Protein 2W07 (pdb70)

InterPro domains:
  IPR001829 Pili assembly chaperone, bacterial [PR00969] (23-32)
  IPR001829 Pili assembly chaperone, bacterial [PR00969] (70-91)
  IPR001829 Pili assembly chaperone, bacterial [PR00969] (100-117)
  IPR001829 Pili assembly chaperone, bacterial [PR00969] (123-138)
  IPR001829 Pili assembly chaperone, bacterial [PR00969] (159-174)
  IPR008962 PapD-like superfamily [SSF49354] (23-145)
  IPR013783 Immunoglobulin-like fold [G3DSA:2.60.40.10] (22-142)
  IPR013783 Immunoglobulin-like fold [G3DSA:2.60.40.10] (143-234)
  IPR016147 Pili assembly chaperone, N-terminal [PF00345] (23-141)
  IPR016148 Pili assembly chaperone, C-terminal [PF02753] (164-221)
  IPR018046 Pili assembly chaperone, conserved site [PS00635] (99-116)
  IPR036316 Pili assembly chaperone, C-terminal domain superfamily [SSF49584] (147-235)
  IPR050643 Periplasmic Pilus Chaperone [PTHR30251] (6-221)

Organism: Escherichia coli (NCBI:txid562)

Structure (mmCIF, N/CA/C/O backbone):
data_2W07
#
_entry.id   2W07
#
_cell.length_a   65.420
_cell.length_b   65.420
_cell.length_c   166.110
_cell.angle_alpha   90.00
_cell.angle_beta   90.00
_cell.angle_gamma   90.00
#
_symmetry.space_group_name_H-M   'P 41 21 2'
#
loop_
_entity.id
_entity.type
_entity.pdbx_description
1 polymer 'CHAPERONE PROTEIN PAPD'
2 polymer 'MINOR PILIN SUBUNIT PAPF'
3 non-polymer 'SULFATE ION'
4 water water
#
loop_
_atom_site.group_PDB
_atom_site.id
_atom_site.type_symbol
_atom_site.label_atom_id
_atom_site.label_alt_id
_atom_site.label_comp_id
_atom_site.label_asym_id
_atom_site.label_entity_id
_atom_site.label_seq_id
_atom_site.pdbx_PDB_ins_code
_atom_site.Cartn_x
_atom_site.Cartn_y
_atom_site.Cartn_z
_atom_site.occupancy
_atom_site.B_iso_or_equiv
_atom_site.auth_seq_id
_atom_site.auth_comp_id
_atom_site.auth_asym_id
_atom_site.auth_atom_id
_atom_site.pdbx_PDB_model_num
ATOM 1 N N . ALA A 1 1 ? 7.865 -17.021 57.069 1.00 36.92 1 ALA A N 1
ATOM 2 C CA . ALA A 1 1 ? 8.245 -18.383 57.530 1.00 35.42 1 ALA A CA 1
ATOM 3 C C . ALA A 1 1 ? 8.878 -18.361 58.913 1.00 34.30 1 ALA A C 1
ATOM 4 O O . ALA A 1 1 ? 9.579 -17.416 59.287 1.00 32.50 1 ALA A O 1
ATOM 6 N N . VAL A 1 2 ? 8.611 -19.419 59.668 1.00 32.45 2 VAL A N 1
ATOM 7 C CA . VAL A 1 2 ? 9.125 -19.568 61.019 1.00 32.28 2 VAL A CA 1
ATOM 8 C C . VAL A 1 2 ? 10.493 -20.212 60.934 1.00 32.40 2 VAL A C 1
ATOM 9 O O . VAL A 1 2 ? 10.665 -21.237 60.280 1.00 33.87 2 VAL A O 1
ATOM 13 N N . SER A 1 3 ? 11.473 -19.614 61.594 1.00 32.66 3 SER A N 1
ATOM 14 C CA . SER A 1 3 ? 12.815 -20.160 61.531 1.00 33.36 3 SER A CA 1
ATOM 15 C C . SER A 1 3 ? 13.420 -20.487 62.892 1.00 33.53 3 SER A C 1
ATOM 16 O O . SER A 1 3 ? 13.046 -19.906 63.913 1.00 33.10 3 SER A O 1
ATOM 19 N N . LEU A 1 4 ? 14.359 -21.429 62.884 1.00 33.46 4 LEU A N 1
ATOM 20 C CA . LEU A 1 4 ? 15.062 -21.854 64.083 1.00 34.45 4 LEU A CA 1
ATOM 21 C C . LEU A 1 4 ? 16.330 -21.024 64.211 1.00 34.14 4 LEU A C 1
ATOM 22 O O . LEU A 1 4 ? 16.765 -20.400 63.250 1.00 33.41 4 LEU A O 1
ATOM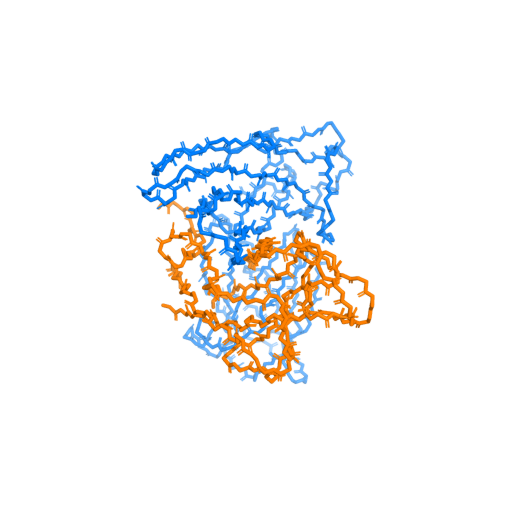 27 N N . ASP A 1 5 ? 16.938 -21.054 65.391 1.00 33.78 5 ASP A N 1
ATOM 28 C CA . ASP A 1 5 ? 18.159 -20.303 65.640 1.00 33.70 5 ASP A CA 1
ATOM 29 C C . ASP A 1 5 ? 19.450 -21.064 65.297 1.00 33.70 5 ASP A C 1
ATOM 30 O O . ASP A 1 5 ? 20.539 -20.475 65.327 1.00 33.47 5 ASP A O 1
ATOM 35 N N . ARG A 1 6 ? 19.338 -22.350 64.952 1.00 30.74 6 ARG A N 1
ATOM 36 C CA . ARG A 1 6 ? 20.528 -23.166 64.639 1.00 29.19 6 ARG A CA 1
ATOM 37 C C . ARG A 1 6 ? 20.282 -24.326 63.664 1.00 27.63 6 ARG A C 1
ATOM 38 O O . ARG A 1 6 ? 19.136 -24.706 63.412 1.00 27.46 6 ARG A O 1
ATOM 46 N N . THR A 1 7 ? 21.362 -24.895 63.129 1.00 25.77 7 THR A N 1
ATOM 47 C CA . THR A 1 7 ? 21.264 -25.997 62.160 1.00 24.30 7 THR A CA 1
ATOM 48 C C . THR A 1 7 ? 21.448 -27.394 62.777 1.00 26.89 7 THR A C 1
ATOM 49 O O . THR A 1 7 ? 21.295 -28.418 62.100 1.00 27.45 7 THR A O 1
ATOM 53 N N . ARG A 1 8 ? 21.765 -27.418 64.066 1.00 26.18 8 ARG A N 1
ATOM 54 C CA . ARG A 1 8 ? 21.978 -28.654 64.823 1.00 25.10 8 ARG A CA 1
ATOM 55 C C . ARG A 1 8 ? 21.817 -28.282 66.285 1.00 25.40 8 ARG A C 1
ATOM 56 O O . ARG A 1 8 ? 22.120 -27.158 66.680 1.00 23.94 8 ARG A O 1
ATOM 64 N N . ALA A 1 9 ? 21.336 -29.220 67.086 1.00 24.39 9 ALA A N 1
ATOM 65 C CA . ALA A 1 9 ? 21.175 -28.970 68.504 1.00 24.88 9 ALA A CA 1
ATOM 66 C C . ALA A 1 9 ? 21.936 -30.046 69.267 1.00 25.09 9 ALA A C 1
ATOM 67 O O . ALA A 1 9 ? 21.906 -31.223 68.900 1.00 24.45 9 ALA A O 1
ATOM 69 N N . VAL A 1 10 ? 22.629 -29.636 70.321 1.00 23.12 10 VAL A N 1
ATOM 70 C CA . VAL A 1 10 ? 23.385 -30.569 71.145 1.00 23.02 10 VAL A CA 1
ATOM 71 C C . VAL A 1 10 ? 22.760 -30.576 72.537 1.00 23.65 10 VAL A C 1
ATOM 72 O O . VAL A 1 10 ? 22.836 -29.580 73.253 1.00 24.70 10 VAL A O 1
ATOM 76 N N . PHE A 1 11 ? 22.126 -31.687 72.910 1.00 22.58 11 PHE A N 1
ATOM 77 C CA . PHE A 1 11 ? 21.500 -31.786 74.226 1.00 23.28 11 PHE A CA 1
ATOM 78 C C . PHE A 1 11 ? 22.521 -32.320 75.222 1.00 22.91 11 PHE A C 1
ATOM 79 O O . PHE A 1 11 ? 22.925 -33.480 75.147 1.00 21.79 11 PHE A O 1
ATOM 87 N N . ASP A 1 12 ? 22.948 -31.445 76.130 1.00 23.18 12 ASP A N 1
ATOM 88 C CA . ASP A 1 12 ? 23.921 -31.772 77.164 1.00 22.89 12 ASP A CA 1
ATOM 89 C C . ASP A 1 12 ? 23.235 -32.702 78.154 1.00 23.34 12 ASP A C 1
ATOM 90 O O . ASP A 1 12 ? 22.344 -32.285 78.906 1.00 23.40 12 ASP A O 1
ATOM 95 N N . GLY A 1 13 ? 23.647 -33.965 78.131 1.00 22.25 13 GLY A N 1
ATOM 96 C CA . GLY A 1 13 ? 23.070 -34.966 79.008 1.00 24.12 13 GLY A CA 1
ATOM 97 C C . GLY A 1 13 ? 23.150 -34.673 80.491 1.00 24.74 13 GLY A C 1
ATOM 98 O O . GLY A 1 13 ? 22.433 -35.293 81.276 1.00 23.61 13 GLY A O 1
ATOM 99 N N . SER A 1 14 ? 24.014 -33.746 80.890 1.00 27.05 14 SER A N 1
ATOM 100 C CA . SER A 1 14 ? 24.122 -33.411 82.306 1.00 31.95 14 SER A CA 1
ATOM 101 C C . SER A 1 14 ? 22.906 -32.605 82.766 1.00 32.98 14 SER A C 1
ATOM 102 O O . SER A 1 14 ? 22.662 -32.479 83.962 1.00 36.09 14 SER A O 1
ATOM 105 N N . GLU A 1 15 ? 22.137 -32.076 81.818 1.00 32.94 15 GLU A N 1
ATOM 106 C CA . GLU A 1 15 ? 20.938 -31.298 82.145 1.00 36.12 15 GLU A CA 1
ATOM 107 C C . GLU A 1 15 ? 19.670 -32.028 81.706 1.00 33.33 15 GLU A C 1
ATOM 108 O O . GLU A 1 15 ? 19.730 -32.956 80.910 1.00 33.31 15 GLU A O 1
ATOM 114 N N . LYS A 1 16 ? 18.519 -31.613 82.224 1.00 32.96 16 LYS A N 1
ATOM 115 C CA . LYS A 1 16 ? 17.262 -32.274 81.876 1.00 31.11 16 LYS A CA 1
ATOM 116 C C . LYS A 1 16 ? 16.446 -31.549 80.815 1.00 28.99 16 LYS A C 1
ATOM 117 O O . LYS A 1 16 ? 15.430 -32.070 80.352 1.00 25.59 16 LYS A O 1
ATOM 123 N N . SER A 1 17 ? 16.885 -30.350 80.438 1.00 28.02 17 SER A N 1
ATOM 124 C CA . SER A 1 17 ? 16.188 -29.576 79.416 1.00 29.88 17 SER A CA 1
ATOM 125 C C . SER A 1 17 ? 17.065 -28.499 78.797 1.00 29.30 17 SER A C 1
ATOM 126 O O . SER A 1 17 ? 18.172 -28.223 79.267 1.00 28.22 17 SER A O 1
ATOM 129 N N . MET A 1 18 ? 16.545 -27.906 77.728 1.00 27.60 18 MET A N 1
ATOM 130 C CA . MET A 1 18 ? 17.208 -26.842 76.994 1.00 25.47 18 MET A CA 1
ATOM 131 C C . MET A 1 18 ? 16.146 -26.226 76.086 1.00 26.40 18 MET A C 1
ATOM 132 O O . MET A 1 18 ? 15.099 -26.831 75.852 1.00 24.68 18 MET A O 1
ATOM 137 N N . THR A 1 19 ? 16.413 -25.026 75.583 1.00 25.19 19 THR A N 1
ATOM 138 C CA . THR A 1 19 ? 15.466 -24.340 74.711 1.00 24.76 19 THR A CA 1
ATOM 139 C C . THR A 1 19 ? 16.127 -23.912 73.409 1.00 25.79 19 THR A C 1
ATOM 140 O O . THR A 1 19 ? 17.339 -23.689 73.352 1.00 27.63 19 THR A O 1
ATOM 144 N N . LEU A 1 20 ? 15.312 -23.807 72.368 1.00 27.35 20 LEU A N 1
ATOM 145 C CA . LEU A 1 20 ? 15.752 -23.379 71.042 1.00 28.64 20 LEU A CA 1
ATOM 146 C C . LEU A 1 20 ? 14.891 -22.174 70.681 1.00 28.24 20 LEU A C 1
ATOM 147 O O . LEU A 1 20 ? 13.671 -22.228 70.816 1.00 28.42 20 LEU A O 1
ATOM 152 N N . ASP A 1 21 ? 15.506 -21.095 70.218 1.00 27.90 21 ASP A N 1
ATOM 153 C CA . ASP A 1 21 ? 14.724 -19.919 69.850 1.00 28.34 21 ASP A CA 1
ATOM 154 C C . ASP A 1 21 ? 14.163 -20.030 68.439 1.00 27.09 21 ASP A C 1
ATOM 155 O O . ASP A 1 21 ? 14.842 -20.491 67.514 1.00 26.11 21 ASP A O 1
ATOM 160 N N . ILE A 1 22 ? 12.909 -19.622 68.285 1.00 26.77 22 ILE A N 1
ATOM 161 C CA . ILE A 1 22 ? 12.267 -19.621 66.978 1.00 27.13 22 ILE A CA 1
ATOM 162 C C . ILE A 1 22 ? 11.706 -18.216 66.784 1.00 28.59 22 ILE A C 1
ATOM 163 O O . ILE A 1 22 ? 11.584 -17.462 67.746 1.00 29.90 22 ILE A O 1
ATOM 168 N N . SER A 1 23 ? 11.380 -17.858 65.548 1.00 29.56 23 SER A N 1
ATOM 169 C CA . SER A 1 23 ? 10.828 -16.539 65.284 1.00 32.56 23 SER A CA 1
ATOM 170 C C . SER A 1 23 ? 10.067 -16.540 63.976 1.00 32.37 23 SER A C 1
ATOM 171 O O . SER A 1 23 ? 10.450 -17.225 63.023 1.00 32.67 23 SER A O 1
ATOM 174 N N . ASN A 1 24 ? 8.986 -15.772 63.935 1.00 32.52 24 ASN A N 1
ATOM 175 C CA . ASN A 1 24 ? 8.181 -15.671 62.730 1.00 31.67 24 ASN A CA 1
ATOM 176 C C . ASN A 1 24 ? 8.732 -14.516 61.907 1.00 30.53 24 ASN A C 1
ATOM 177 O O . ASN A 1 24 ? 8.502 -13.343 62.226 1.00 30.82 24 ASN A O 1
ATOM 182 N N . ASP A 1 25 ? 9.466 -14.846 60.850 1.00 29.82 25 ASP A N 1
ATOM 183 C CA . ASP A 1 25 ? 10.059 -13.819 60.007 1.00 31.77 25 ASP A CA 1
ATOM 184 C C . ASP A 1 25 ? 9.086 -13.175 59.027 1.00 30.96 25 ASP A C 1
ATOM 185 O O . ASP A 1 25 ? 9.453 -12.246 58.314 1.00 29.50 25 ASP A O 1
ATOM 190 N N . ASN A 1 26 ? 7.855 -13.669 58.974 1.00 31.25 26 ASN A N 1
ATOM 191 C CA . ASN A 1 26 ? 6.870 -13.070 58.074 1.00 34.19 26 ASN A CA 1
ATOM 192 C C . ASN A 1 26 ? 6.456 -11.753 58.729 1.00 33.95 26 ASN A C 1
ATOM 193 O O . ASN A 1 26 ? 6.255 -11.701 59.934 1.00 33.61 26 ASN A O 1
ATOM 198 N N . LYS A 1 27 ? 6.346 -10.689 57.940 1.00 34.88 27 LYS A N 1
ATOM 199 C CA . LYS A 1 27 ? 5.972 -9.385 58.484 1.00 34.67 27 LYS A CA 1
ATOM 200 C C . LYS A 1 27 ? 4.484 -9.085 58.333 1.00 33.99 27 LYS A C 1
ATOM 201 O O . LYS A 1 27 ? 4.006 -8.029 58.746 1.00 33.94 27 LYS A O 1
ATOM 203 N N . GLN A 1 28 ? 3.744 -10.025 57.765 1.00 34.08 28 GLN A N 1
ATOM 204 C CA . GLN A 1 28 ? 2.322 -9.817 57.537 1.00 34.17 28 GLN A CA 1
ATOM 205 C C . GLN A 1 28 ? 1.384 -10.742 58.276 1.00 34.27 28 GLN A C 1
ATOM 206 O O . GLN A 1 28 ? 0.411 -10.306 58.888 1.00 32.85 28 GLN A O 1
ATOM 212 N N . LEU A 1 29 ? 1.677 -12.032 58.214 1.00 35.26 29 LEU A N 1
ATOM 213 C CA . LEU A 1 29 ? 0.788 -13.010 58.804 1.00 35.39 29 LEU A CA 1
ATOM 214 C C . LEU A 1 29 ? 1.326 -13.804 59.978 1.00 35.27 29 LEU A C 1
ATOM 215 O O . LEU A 1 29 ? 2.519 -14.102 60.061 1.00 35.62 29 LEU A O 1
ATOM 220 N N . PRO A 1 30 ? 0.434 -14.149 60.913 1.00 34.54 30 PRO A N 1
ATOM 221 C CA . PRO A 1 30 ? 0.778 -14.927 62.101 1.00 33.69 30 PRO A CA 1
ATOM 222 C C . PRO A 1 30 ? 0.819 -16.391 61.649 1.00 34.17 30 PRO A C 1
ATOM 223 O O . PRO A 1 30 ? 0.048 -16.796 60.771 1.00 33.16 30 PRO A O 1
ATOM 227 N N . TYR A 1 31 ? 1.731 -17.171 62.221 1.00 32.39 31 TYR A N 1
ATOM 228 C CA . TYR A 1 31 ? 1.873 -18.576 61.851 1.00 32.83 31 TYR A CA 1
ATOM 229 C C . TYR A 1 31 ? 1.791 -19.488 63.055 1.00 32.89 31 TYR A C 1
ATOM 230 O O . TYR A 1 31 ? 2.056 -19.076 64.185 1.00 32.72 31 TYR A O 1
ATOM 239 N N . LEU A 1 32 ? 1.422 -20.734 62.794 1.00 32.28 32 LEU A N 1
ATOM 240 C CA . LEU A 1 32 ? 1.359 -21.755 63.827 1.00 34.20 32 LEU A CA 1
ATOM 241 C C . LEU A 1 32 ? 2.664 -22.526 63.637 1.00 32.71 32 LEU A C 1
ATOM 242 O O . LEU A 1 32 ? 3.071 -22.766 62.507 1.00 34.67 32 LEU A O 1
ATOM 247 N N . ALA A 1 33 ? 3.333 -22.885 64.728 1.00 31.58 33 ALA A N 1
ATOM 248 C CA . ALA A 1 33 ? 4.592 -23.617 64.620 1.00 30.50 33 ALA A CA 1
ATOM 249 C C . ALA A 1 33 ? 4.526 -24.969 65.336 1.00 29.27 33 ALA A C 1
ATOM 250 O O . ALA A 1 33 ? 4.449 -25.030 66.564 1.00 27.71 33 ALA A O 1
ATOM 252 N N . GLN A 1 34 ? 4.545 -26.043 64.550 1.00 29.29 34 GLN A N 1
ATOM 253 C CA . GLN A 1 34 ? 4.492 -27.410 65.073 1.00 29.81 34 GLN A CA 1
ATOM 254 C C . GLN A 1 34 ? 5.909 -27.894 65.330 1.00 28.27 34 GLN A C 1
ATOM 255 O O . GLN A 1 34 ? 6.795 -27.710 64.499 1.00 30.43 34 GLN A O 1
ATOM 261 N N . ALA A 1 35 ? 6.121 -28.518 66.477 1.00 26.23 35 ALA A N 1
ATOM 262 C CA . ALA A 1 35 ? 7.447 -29.013 66.817 1.00 26.46 35 ALA A CA 1
ATOM 263 C C . ALA A 1 35 ? 7.368 -30.458 67.288 1.00 23.12 35 ALA A C 1
ATOM 264 O O . ALA A 1 35 ? 6.472 -30.824 68.039 1.00 23.68 35 ALA A O 1
ATOM 266 N N . TRP A 1 36 ? 8.298 -31.286 66.834 1.00 22.30 36 TRP A N 1
ATOM 267 C CA . TRP A 1 36 ? 8.294 -32.674 67.269 1.00 24.75 36 TRP A CA 1
ATOM 268 C C . TRP A 1 36 ? 9.660 -33.314 67.139 1.00 22.91 36 TRP A C 1
ATOM 269 O O . TRP A 1 36 ? 10.557 -32.773 66.493 1.00 24.23 36 TRP A O 1
ATOM 280 N N . ILE A 1 37 ? 9.816 -34.465 67.783 1.00 24.24 37 ILE A N 1
ATOM 281 C CA . ILE A 1 37 ? 11.074 -35.194 67.755 1.00 21.61 37 ILE A CA 1
ATOM 282 C C . ILE A 1 37 ? 10.925 -36.457 66.914 1.00 21.50 37 ILE A C 1
ATOM 283 O O . ILE A 1 37 ? 9.840 -37.035 66.834 1.00 20.48 37 ILE A O 1
ATOM 288 N N . GLU A 1 38 ? 12.029 -36.865 66.293 1.00 21.91 38 GLU A N 1
ATOM 289 C CA . GLU A 1 38 ? 12.100 -38.073 65.478 1.00 22.15 38 GLU A CA 1
ATOM 290 C C . GLU A 1 38 ? 13.355 -38.817 65.930 1.00 22.80 38 GLU A C 1
ATOM 291 O O . GLU A 1 38 ? 14.319 -38.183 66.365 1.00 19.47 38 GLU A O 1
ATOM 297 N N . ASN A 1 39 ? 13.339 -40.150 65.847 1.00 22.89 39 ASN A N 1
ATOM 298 C CA . ASN A 1 39 ? 14.503 -40.951 66.243 1.00 23.84 39 ASN A CA 1
ATOM 299 C C . ASN A 1 39 ? 15.533 -40.952 65.117 1.00 24.88 39 ASN A C 1
ATOM 300 O O . ASN A 1 39 ? 15.356 -40.262 64.114 1.00 24.55 39 ASN A O 1
ATOM 305 N N . GLU A 1 40 ? 16.599 -41.735 65.276 1.00 27.46 40 GLU A N 1
ATOM 306 C CA . GLU A 1 40 ? 17.660 -41.784 64.273 1.00 30.05 40 GLU A CA 1
ATOM 307 C C . GLU A 1 40 ? 17.231 -42.234 62.883 1.00 31.12 40 GLU A C 1
ATOM 308 O O . GLU A 1 40 ? 17.982 -42.083 61.928 1.00 33.23 40 GLU A O 1
ATOM 314 N N . ASN A 1 41 ? 16.032 -42.788 62.761 1.00 33.42 41 ASN A N 1
ATOM 315 C CA . ASN A 1 41 ? 15.560 -43.232 61.459 1.00 36.27 41 ASN A CA 1
ATOM 316 C C . ASN A 1 41 ? 14.548 -42.251 60.888 1.00 36.61 41 ASN A C 1
ATOM 317 O O . ASN A 1 41 ? 13.904 -42.526 59.878 1.00 36.62 41 ASN A O 1
ATOM 322 N N . GLN A 1 42 ? 14.427 -41.103 61.548 1.00 34.57 42 GLN A N 1
ATOM 323 C CA . GLN A 1 42 ? 13.515 -40.046 61.131 1.00 33.75 42 GLN A CA 1
ATOM 324 C C . GLN A 1 42 ? 12.055 -40.435 61.302 1.00 33.81 42 GLN A C 1
ATOM 325 O O . GLN A 1 42 ? 11.183 -39.989 60.553 1.00 32.31 42 GLN A O 1
ATOM 331 N N . GLU A 1 43 ? 11.799 -41.269 62.305 1.00 33.54 43 GLU A N 1
ATOM 332 C CA . GLU A 1 43 ? 10.449 -41.709 62.629 1.00 34.82 43 GLU A CA 1
ATOM 333 C C . GLU A 1 43 ? 10.025 -40.910 63.855 1.00 34.25 43 GLU A C 1
ATOM 334 O O . GLU A 1 43 ? 10.770 -40.814 64.826 1.00 35.80 43 GLU A O 1
ATOM 340 N N . LYS A 1 44 ? 8.829 -40.341 63.805 1.00 32.55 44 LYS A N 1
ATOM 341 C CA . LYS A 1 44 ? 8.327 -39.537 64.904 1.00 35.33 44 LYS A CA 1
ATOM 342 C C . LYS A 1 44 ? 8.099 -40.333 66.184 1.00 35.09 44 LYS A C 1
ATOM 343 O O . LYS A 1 44 ? 7.503 -41.411 66.165 1.00 35.32 44 LYS A O 1
ATOM 349 N N . ILE A 1 45 ? 8.596 -39.791 67.292 1.00 33.93 45 ILE A N 1
ATOM 350 C CA . ILE A 1 45 ? 8.422 -40.394 68.606 1.00 32.98 45 ILE A CA 1
ATOM 351 C C . ILE A 1 45 ? 7.761 -39.306 69.441 1.00 34.18 45 ILE A C 1
ATOM 352 O O . ILE A 1 45 ? 8.178 -38.149 69.407 1.00 35.04 45 ILE A O 1
ATOM 357 N N . ILE A 1 46 ? 6.724 -39.673 70.180 1.00 32.76 46 ILE A N 1
ATOM 358 C CA . ILE A 1 46 ? 5.984 -38.708 70.983 1.00 33.58 46 ILE A CA 1
ATOM 359 C C . ILE A 1 46 ? 6.049 -39.034 72.464 1.00 32.29 46 ILE A C 1
ATOM 360 O O . ILE A 1 46 ? 5.557 -38.278 73.301 1.00 30.24 46 ILE A O 1
ATOM 365 N N . THR A 1 47 ? 6.696 -40.149 72.771 1.00 29.56 47 THR A N 1
ATOM 366 C CA . THR A 1 47 ? 6.789 -40.648 74.134 1.00 28.25 47 THR A CA 1
ATOM 367 C C . THR A 1 47 ? 8.148 -40.523 74.838 1.00 26.55 47 THR A C 1
ATOM 368 O O . THR A 1 47 ? 8.284 -40.873 76.015 1.00 25.43 47 THR A O 1
ATOM 372 N N . GLY A 1 48 ? 9.147 -40.008 74.134 1.00 25.93 48 GLY A N 1
ATOM 373 C CA . GLY A 1 48 ? 10.459 -39.856 74.732 1.00 24.47 48 GLY A CA 1
ATOM 374 C C . GLY A 1 48 ? 11.463 -40.677 73.956 1.00 25.66 48 GLY A C 1
ATOM 375 O O . GLY A 1 48 ? 11.087 -41.307 72.968 1.00 27.67 48 GLY A O 1
ATOM 376 N N . PRO A 1 49 ? 12.723 -40.763 74.409 1.00 25.15 49 PRO A N 1
ATOM 377 C CA . PRO A 1 49 ? 13.286 -40.151 75.613 1.00 26.03 49 PRO A CA 1
ATOM 378 C C . PRO A 1 49 ? 13.535 -38.643 75.571 1.00 28.21 49 PRO A C 1
ATOM 379 O O . PRO A 1 49 ? 13.971 -38.065 76.561 1.00 28.07 49 PRO A O 1
ATOM 383 N N . VAL A 1 50 ? 13.274 -38.015 74.428 1.00 28.27 50 VAL A N 1
ATOM 384 C CA . VAL A 1 50 ? 13.440 -36.570 74.288 1.00 30.02 50 VAL A CA 1
ATOM 385 C C . VAL A 1 50 ? 12.112 -35.998 73.807 1.00 30.32 50 VAL A C 1
ATOM 386 O O . VAL A 1 50 ? 11.532 -36.474 72.831 1.00 30.17 50 VAL A O 1
ATOM 390 N N . ILE A 1 51 ? 11.633 -34.983 74.511 1.00 31.83 51 ILE A N 1
ATOM 391 C CA . ILE A 1 51 ? 10.353 -34.358 74.212 1.00 32.43 51 ILE A CA 1
ATOM 392 C C . ILE A 1 51 ? 10.469 -32.876 73.862 1.00 35.22 51 ILE A C 1
ATOM 393 O O . ILE A 1 51 ? 11.362 -32.171 74.354 1.00 33.96 51 ILE A O 1
ATOM 398 N N . ALA A 1 52 ? 9.555 -32.417 73.007 1.00 32.82 52 ALA A N 1
ATOM 399 C CA . ALA A 1 52 ? 9.516 -31.023 72.597 1.00 32.06 52 ALA A CA 1
ATOM 400 C C . ALA A 1 52 ? 8.167 -30.432 73.004 1.00 33.28 52 ALA A C 1
ATOM 401 O O . ALA A 1 52 ? 7.114 -31.041 72.801 1.00 32.50 52 ALA A O 1
ATOM 403 N N . THR A 1 53 ? 8.214 -29.252 73.606 1.00 31.02 53 THR A N 1
ATOM 404 C CA . THR A 1 53 ? 7.012 -28.571 74.047 1.00 32.82 53 THR A CA 1
ATOM 405 C C . THR A 1 53 ? 7.243 -27.080 73.837 1.00 32.01 53 THR A C 1
ATOM 406 O O . THR A 1 53 ? 8.345 -26.582 74.078 1.00 29.15 53 THR A O 1
ATOM 410 N N . PRO A 1 54 ? 6.205 -26.348 73.394 1.00 31.81 54 PRO A N 1
ATOM 411 C CA . PRO A 1 54 ? 4.863 -26.864 73.101 1.00 31.14 54 PRO A CA 1
ATOM 412 C C . PRO A 1 54 ? 4.813 -27.564 71.752 1.00 31.27 54 PRO A C 1
ATOM 413 O O . PRO A 1 54 ? 5.646 -27.305 70.883 1.00 32.50 54 PRO A O 1
ATOM 417 N N . PRO A 1 55 ? 3.833 -28.462 71.559 1.00 30.79 55 PRO A N 1
ATOM 418 C CA . PRO A 1 55 ? 3.688 -29.196 70.297 1.00 30.25 55 PRO A CA 1
ATOM 419 C C . PRO A 1 55 ? 3.256 -28.247 69.189 1.00 29.45 55 PRO A C 1
ATOM 420 O O . PRO A 1 55 ? 3.481 -28.488 68.009 1.00 28.88 55 PRO A O 1
ATOM 424 N N . VAL A 1 56 ? 2.597 -27.174 69.592 1.00 31.30 56 VAL A N 1
ATOM 425 C CA . VAL A 1 56 ? 2.121 -26.177 68.655 1.00 31.96 56 VAL A CA 1
ATOM 426 C C . VAL A 1 56 ? 1.978 -24.870 69.408 1.00 31.73 56 VAL A C 1
ATOM 427 O O . VAL A 1 56 ? 1.634 -24.863 70.584 1.00 29.48 56 VAL A O 1
ATOM 431 N N . GLN A 1 57 ? 2.255 -23.769 68.723 1.00 32.15 57 GLN A N 1
ATOM 432 C CA . GLN A 1 57 ? 2.117 -22.449 69.312 1.00 32.37 57 GLN A CA 1
ATOM 433 C C . GLN A 1 57 ? 1.926 -21.442 68.194 1.00 32.46 57 GLN A C 1
ATOM 434 O O . GLN A 1 57 ? 2.368 -21.659 67.064 1.00 31.21 57 GLN A O 1
ATOM 440 N N . ARG A 1 58 ? 1.261 -20.341 68.520 1.00 34.80 58 ARG A N 1
ATOM 441 C CA . ARG A 1 58 ? 0.988 -19.281 67.557 1.00 36.14 58 ARG A CA 1
ATOM 442 C C . ARG A 1 58 ? 2.061 -18.194 67.617 1.00 35.36 58 ARG A C 1
ATOM 443 O O . ARG A 1 58 ? 2.466 -17.771 68.702 1.00 34.46 58 ARG A O 1
ATOM 451 N N . LEU A 1 59 ? 2.518 -17.744 66.453 1.00 32.90 59 LEU A N 1
ATOM 452 C CA . LEU A 1 59 ? 3.524 -16.688 66.392 1.00 33.92 59 LEU A CA 1
ATOM 453 C C . LEU A 1 59 ? 3.061 -15.485 65.565 1.00 34.16 59 LEU A C 1
ATOM 454 O O . LEU A 1 59 ? 2.800 -15.614 64.365 1.00 34.10 59 LEU A O 1
ATOM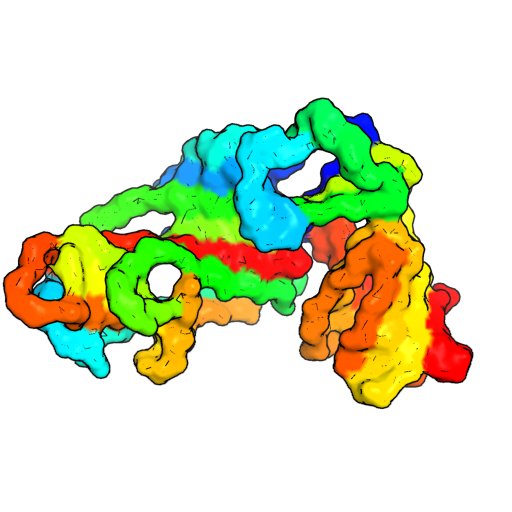 459 N N . GLU A 1 60 ? 2.970 -14.318 66.201 1.00 33.32 60 GLU A N 1
ATOM 460 C CA . GLU A 1 60 ? 2.573 -13.101 65.500 1.00 32.77 60 GLU A CA 1
ATOM 461 C C . GLU A 1 60 ? 3.709 -12.685 64.567 1.00 33.93 60 GLU A C 1
ATOM 462 O O . GLU A 1 60 ? 4.870 -13.046 64.785 1.00 35.09 60 GLU A O 1
ATOM 468 N N . PRO A 1 61 ? 3.389 -11.932 63.503 1.00 33.57 61 PRO A N 1
ATOM 469 C CA . PRO A 1 61 ? 4.422 -11.490 62.562 1.00 33.22 61 PRO A CA 1
ATOM 470 C C . PRO A 1 61 ? 5.586 -10.825 63.292 1.00 33.88 61 PRO A C 1
ATOM 471 O O . PRO A 1 61 ? 5.383 -9.929 64.118 1.00 32.85 61 PRO A O 1
ATOM 475 N N . GLY A 1 62 ? 6.802 -11.276 62.990 1.00 32.65 62 GLY A N 1
ATOM 476 C CA . GLY A 1 62 ? 7.982 -10.715 63.623 1.00 32.15 62 GLY A CA 1
ATOM 477 C C . GLY A 1 62 ? 8.186 -11.122 65.069 1.00 32.05 62 GLY A C 1
ATOM 478 O O . GLY A 1 62 ? 9.166 -10.722 65.691 1.00 33.48 62 GLY A O 1
ATOM 479 N N . ALA A 1 63 ? 7.272 -11.913 65.619 1.00 31.09 63 ALA A N 1
ATOM 480 C CA . ALA A 1 63 ? 7.405 -12.340 67.009 1.00 32.14 63 ALA A CA 1
ATOM 481 C C . ALA A 1 63 ? 8.377 -13.504 67.164 1.00 32.71 63 ALA A C 1
ATOM 482 O O . ALA A 1 63 ? 8.620 -14.256 66.220 1.00 32.82 63 ALA A O 1
ATOM 484 N N . LYS A 1 64 ? 8.947 -13.643 68.354 1.00 32.06 64 LYS A N 1
ATOM 485 C CA . LYS A 1 64 ? 9.836 -14.761 68.616 1.00 34.50 64 LYS A CA 1
ATOM 486 C C . LYS A 1 64 ? 9.476 -15.450 69.917 1.00 33.64 64 LYS A C 1
ATOM 487 O O . LYS A 1 64 ? 8.954 -14.838 70.855 1.00 32.55 64 LYS A O 1
ATOM 493 N N . SER A 1 65 ? 9.731 -16.750 69.949 1.00 32.18 65 SER A N 1
ATOM 494 C CA . SER A 1 65 ? 9.424 -17.565 71.110 1.00 31.55 65 SER A CA 1
ATOM 495 C C . SER A 1 65 ? 10.482 -18.657 71.155 1.00 32.29 65 SER A C 1
ATOM 496 O O . SER A 1 65 ? 11.572 -18.496 70.597 1.00 31.35 65 SER A O 1
ATOM 499 N N . MET A 1 66 ? 10.170 -19.764 71.812 1.00 32.12 66 MET A N 1
ATOM 500 C CA . MET A 1 66 ? 11.118 -20.859 71.879 1.00 33.58 66 MET A CA 1
ATOM 501 C C . MET A 1 66 ? 10.419 -22.192 72.034 1.00 31.43 66 MET A C 1
ATOM 502 O O . MET A 1 66 ? 9.207 -22.261 72.207 1.00 30.35 66 MET A O 1
ATOM 507 N N . VAL A 1 67 ? 11.201 -23.254 71.923 1.00 29.49 67 VAL A N 1
ATOM 508 C CA . VAL A 1 67 ? 10.689 -24.596 72.090 1.00 27.65 67 VAL A CA 1
ATOM 509 C C . VAL A 1 67 ? 11.577 -25.211 73.152 1.00 27.31 67 VAL A C 1
ATOM 510 O O . VAL A 1 67 ? 12.792 -25.004 73.159 1.00 24.97 67 VAL A O 1
ATOM 514 N N . ARG A 1 68 ? 10.959 -25.946 74.060 1.00 26.49 68 ARG A N 1
ATOM 515 C CA . ARG A 1 68 ? 11.687 -26.576 75.137 1.00 29.55 68 ARG A CA 1
ATOM 516 C C . ARG A 1 68 ? 11.880 -28.040 74.811 1.00 31.06 68 ARG A C 1
ATOM 517 O O . ARG A 1 68 ? 10.925 -28.751 74.502 1.00 31.84 68 ARG A O 1
ATOM 525 N N . LEU A 1 69 ? 13.135 -28.467 74.841 1.00 30.52 69 LEU A N 1
ATOM 526 C CA . LEU A 1 69 ? 13.492 -29.855 74.602 1.00 31.39 69 LEU A CA 1
ATOM 527 C C . LEU A 1 69 ? 13.810 -30.402 75.985 1.00 31.48 69 LEU A C 1
ATOM 528 O O . LEU A 1 69 ? 14.586 -29.803 76.722 1.00 31.26 69 LEU A O 1
ATOM 533 N N . SER A 1 70 ? 13.194 -31.517 76.354 1.00 32.70 70 SER A N 1
ATOM 534 C CA . SER A 1 70 ? 13.452 -32.105 77.659 1.00 32.58 70 SER A CA 1
ATOM 535 C C . SER A 1 70 ? 13.479 -33.625 77.549 1.00 33.46 70 SER A C 1
ATOM 536 O O . SER A 1 70 ? 13.011 -34.193 76.560 1.00 32.30 70 SER A O 1
ATOM 539 N N . THR A 1 71 ? 14.035 -34.273 78.568 1.00 31.53 71 THR A N 1
ATOM 540 C CA . THR A 1 71 ? 14.157 -35.727 78.585 1.00 32.07 71 THR A CA 1
ATOM 541 C C . THR A 1 71 ? 13.191 -36.401 79.547 1.00 32.08 71 THR A C 1
ATOM 542 O O . THR A 1 71 ? 12.568 -35.748 80.383 1.00 32.33 71 THR A O 1
ATOM 546 N N . THR A 1 72 ? 13.061 -37.717 79.406 1.00 31.92 72 THR A N 1
ATOM 547 C CA . THR A 1 72 ? 12.215 -38.512 80.288 1.00 31.92 72 THR A CA 1
ATOM 548 C C . THR A 1 72 ? 13.168 -39.426 81.048 1.00 31.68 72 THR A C 1
ATOM 549 O O . THR A 1 72 ? 14.349 -39.509 80.711 1.00 33.27 72 THR A O 1
ATOM 553 N N . PRO A 1 73 ? 12.675 -40.118 82.084 1.00 32.32 73 PRO A N 1
ATOM 554 C CA . PRO A 1 73 ? 13.523 -41.022 82.868 1.00 30.76 73 PRO A CA 1
ATOM 555 C C . PRO A 1 73 ? 14.168 -42.116 82.009 1.00 31.19 73 PRO A C 1
ATOM 556 O O . PRO A 1 73 ? 15.253 -42.600 82.316 1.00 31.31 73 PRO A O 1
ATOM 560 N N . ASP A 1 74 ? 13.498 -42.509 80.932 1.00 31.93 74 ASP A N 1
ATOM 561 C CA . ASP A 1 74 ? 14.051 -43.529 80.050 1.00 33.47 74 ASP A CA 1
ATOM 562 C C . ASP A 1 74 ? 15.283 -43.046 79.287 1.00 30.99 74 ASP A C 1
ATOM 563 O O . ASP A 1 74 ? 15.894 -43.819 78.551 1.00 31.44 74 ASP A O 1
ATOM 568 N N . ILE A 1 75 ? 15.650 -41.775 79.451 1.00 30.59 75 ILE A N 1
ATOM 569 C CA . ILE A 1 75 ? 16.832 -41.256 78.760 1.00 28.91 75 ILE A CA 1
ATOM 570 C C . ILE A 1 75 ? 18.066 -41.991 79.278 1.00 30.16 75 ILE A C 1
ATOM 571 O O . ILE A 1 75 ? 19.061 -42.135 78.572 1.00 32.80 75 ILE A O 1
ATOM 576 N N . SER A 1 76 ? 17.984 -42.462 80.518 1.00 32.03 76 SER A N 1
ATOM 577 C CA . SER A 1 76 ? 19.077 -43.186 81.162 1.00 33.34 76 SER A CA 1
ATOM 578 C C . SER A 1 76 ? 19.399 -44.489 80.428 1.00 35.83 76 SER A C 1
ATOM 579 O O . SER A 1 76 ? 20.489 -45.033 80.576 1.00 36.76 76 SER A O 1
ATOM 582 N N . LYS A 1 77 ? 18.450 -44.982 79.635 1.00 36.97 77 LYS A N 1
ATOM 583 C CA . LYS A 1 77 ? 18.643 -46.225 78.894 1.00 36.58 77 LYS A CA 1
ATOM 584 C C . LYS A 1 77 ? 19.571 -46.112 77.684 1.00 36.13 77 LYS A C 1
ATOM 585 O O . LYS A 1 77 ? 20.074 -47.122 77.190 1.00 35.92 77 LYS A O 1
ATOM 591 N N . LEU A 1 78 ? 19.799 -44.894 77.202 1.00 34.10 78 LEU A N 1
ATOM 592 C CA . LEU A 1 78 ? 20.681 -44.692 76.053 1.00 30.06 78 LEU A CA 1
ATOM 593 C C . LEU A 1 78 ? 22.114 -44.960 76.475 1.00 29.35 78 LEU A C 1
ATOM 594 O O . LEU A 1 78 ? 22.460 -44.798 77.644 1.00 29.38 78 LEU A O 1
ATOM 599 N N . PRO A 1 79 ? 22.975 -45.376 75.533 1.00 28.33 79 PRO A N 1
ATOM 600 C CA . PRO A 1 79 ? 24.354 -45.620 75.963 1.00 26.66 79 PRO A CA 1
ATOM 601 C C . PRO A 1 79 ? 24.942 -44.284 76.429 1.00 27.06 79 PRO A C 1
ATOM 602 O O . PRO A 1 79 ? 24.589 -43.226 75.900 1.00 27.07 79 PRO A O 1
ATOM 606 N N . GLN A 1 80 ? 25.828 -44.337 77.419 1.00 23.99 80 GLN A N 1
ATOM 607 C CA . GLN A 1 80 ? 26.423 -43.129 77.976 1.00 23.77 80 GLN A CA 1
ATOM 608 C C . GLN A 1 80 ? 27.845 -42.877 77.524 1.00 24.03 80 GLN A C 1
ATOM 609 O O . GLN A 1 80 ? 28.454 -41.880 77.911 1.00 24.32 80 GLN A O 1
ATOM 615 N N . ASP A 1 81 ? 28.384 -43.772 76.705 1.00 25.43 81 ASP A N 1
ATOM 616 C CA . ASP A 1 81 ? 29.746 -43.603 76.236 1.00 25.54 81 ASP A CA 1
ATOM 617 C C . ASP A 1 81 ? 29.803 -43.099 74.801 1.00 26.47 81 ASP A C 1
ATOM 618 O O . ASP A 1 81 ? 30.869 -43.076 74.193 1.00 27.65 81 ASP A O 1
ATOM 623 N N . ARG A 1 82 ? 28.658 -42.688 74.262 1.00 22.78 82 ARG A N 1
ATOM 624 C CA . ARG A 1 82 ? 28.606 -42.155 72.903 1.00 22.73 82 ARG A CA 1
ATOM 625 C C . ARG A 1 82 ? 27.340 -41.332 72.693 1.00 22.47 82 ARG A C 1
ATOM 626 O O . ARG A 1 82 ? 26.384 -41.446 73.461 1.00 22.50 82 ARG A O 1
ATOM 634 N N . GLU A 1 83 ? 27.332 -40.506 71.652 1.00 20.25 83 GLU A N 1
ATOM 635 C CA . GLU A 1 83 ? 26.148 -39.708 71.353 1.00 22.01 83 GLU A CA 1
ATOM 636 C C . GLU A 1 83 ? 25.053 -40.570 70.730 1.00 23.72 83 GLU A C 1
ATOM 637 O O . GLU A 1 83 ? 25.328 -41.613 70.134 1.00 24.76 83 GLU A O 1
ATOM 643 N N . SER A 1 84 ? 23.804 -40.148 70.891 1.00 24.70 84 SER A N 1
ATOM 644 C CA . SER A 1 84 ? 22.697 -40.846 70.256 1.00 25.77 84 SER A CA 1
ATOM 645 C C . SER A 1 84 ? 22.115 -39.802 69.305 1.00 26.78 84 SER A C 1
ATOM 646 O O . SER A 1 84 ? 22.242 -38.599 69.548 1.00 27.63 84 SER A O 1
ATOM 649 N N . LEU A 1 85 ? 21.494 -40.253 68.223 1.00 25.42 85 LEU A N 1
ATOM 650 C CA . LEU A 1 85 ? 20.950 -39.340 67.230 1.00 27.56 85 LEU A CA 1
ATOM 651 C C . LEU A 1 85 ? 19.429 -39.213 67.202 1.00 26.72 85 LEU A C 1
ATOM 652 O O . LEU A 1 85 ? 18.712 -40.214 67.189 1.00 26.53 85 LEU A O 1
ATOM 657 N N . PHE A 1 86 ? 18.950 -37.973 67.192 1.00 22.68 86 PHE A N 1
ATOM 658 C CA . PHE A 1 86 ? 17.523 -37.685 67.071 1.00 22.82 86 PHE A CA 1
ATOM 659 C C . PHE A 1 86 ? 17.452 -36.528 66.073 1.00 22.94 86 PHE A C 1
ATOM 660 O O . PHE A 1 86 ? 18.483 -36.000 65.652 1.00 22.13 86 PHE A O 1
ATOM 668 N N . TYR A 1 87 ? 16.244 -36.156 65.678 1.00 21.45 87 TYR A N 1
ATOM 669 C CA . TYR A 1 87 ? 16.061 -35.023 64.782 1.00 23.03 87 TYR A CA 1
ATOM 670 C C . TYR A 1 87 ? 14.972 -34.149 65.368 1.00 22.27 87 TYR A C 1
ATOM 671 O O . TYR A 1 87 ? 13.954 -34.650 65.849 1.00 21.71 87 TYR A O 1
ATOM 680 N N . PHE A 1 88 ? 15.206 -32.844 65.366 1.00 21.74 88 PHE A N 1
ATOM 681 C CA . PHE A 1 88 ? 14.211 -31.913 65.856 1.00 19.41 88 PHE A CA 1
ATOM 682 C C . PHE A 1 88 ? 13.497 -31.367 64.619 1.00 21.66 88 PHE A C 1
ATOM 683 O O . PHE A 1 88 ? 14.131 -31.093 63.600 1.00 21.43 88 PHE A O 1
ATOM 691 N N . ASN A 1 89 ? 12.181 -31.210 64.710 1.00 21.87 89 ASN A N 1
ATOM 692 C CA . ASN A 1 89 ? 11.409 -30.725 63.583 1.00 22.58 89 ASN A CA 1
ATOM 693 C C . ASN A 1 89 ? 10.491 -29.565 63.927 1.00 23.10 89 ASN A C 1
ATOM 694 O O . ASN A 1 89 ? 9.834 -29.557 64.965 1.00 21.62 89 ASN A O 1
ATOM 699 N N . LEU A 1 90 ? 10.450 -28.584 63.035 1.00 25.61 90 LEU A N 1
ATOM 700 C CA . LEU A 1 90 ? 9.576 -27.434 63.212 1.00 27.65 90 LEU A CA 1
ATOM 701 C C . LEU A 1 90 ? 8.869 -27.170 61.892 1.00 28.10 90 LEU A C 1
ATOM 702 O O . LEU A 1 90 ? 9.502 -26.812 60.901 1.00 28.76 90 LEU A O 1
ATOM 707 N N . ARG A 1 91 ? 7.559 -27.369 61.870 1.00 28.20 91 ARG A N 1
ATOM 708 C CA . ARG A 1 91 ? 6.790 -27.124 60.661 1.00 28.98 91 ARG A CA 1
ATOM 709 C C . ARG A 1 91 ? 5.798 -25.989 60.890 1.00 28.27 91 ARG A C 1
ATOM 710 O O . ARG A 1 91 ? 5.098 -25.947 61.899 1.00 25.30 91 ARG A O 1
ATOM 718 N N . GLU A 1 92 ? 5.742 -25.072 59.938 1.00 30.09 92 GLU A N 1
ATOM 719 C CA . GLU A 1 92 ? 4.844 -23.937 60.051 1.00 33.51 92 GLU A CA 1
ATOM 720 C C . GLU A 1 92 ? 3.502 -24.219 59.397 1.00 35.95 92 GLU A C 1
ATOM 721 O O . GLU A 1 92 ? 3.428 -24.857 58.346 1.00 35.56 92 GLU A O 1
ATOM 727 N N . ILE A 1 93 ? 2.440 -23.753 60.040 1.00 38.93 93 ILE A N 1
ATOM 728 C CA . ILE A 1 93 ? 1.097 -23.910 59.510 1.00 41.77 93 ILE A CA 1
ATOM 729 C C . ILE A 1 93 ? 0.691 -22.509 59.073 1.00 44.39 93 ILE A C 1
ATOM 730 O O . ILE A 1 93 ? 0.318 -21.668 59.896 1.00 43.05 93 ILE A O 1
ATOM 735 N N . PRO A 1 94 ? 0.782 -22.232 57.766 1.00 46.26 94 PRO A N 1
ATOM 736 C CA . PRO A 1 94 ? 0.426 -20.917 57.232 1.00 48.11 94 PRO A CA 1
ATOM 737 C C . PRO A 1 94 ? -1.060 -20.613 57.308 1.00 49.25 94 PRO A C 1
ATOM 738 O O . PRO A 1 94 ? -1.885 -21.512 57.450 1.00 48.68 94 PRO A O 1
ATOM 742 N N . PRO A 1 95 ? -1.417 -19.326 57.234 1.00 52.35 95 PRO A N 1
ATOM 743 C CA . PRO A 1 95 ? -2.823 -18.921 57.291 1.00 54.19 95 PRO A CA 1
ATOM 744 C C . PRO A 1 95 ? -3.526 -19.280 55.981 1.00 55.38 95 PRO A C 1
ATOM 745 O O . PRO A 1 95 ? -2.921 -19.232 54.910 1.00 55.21 95 PRO A O 1
ATOM 749 N N . ARG A 1 96 ? -4.799 -19.646 56.076 1.00 58.42 96 ARG A N 1
ATOM 750 C CA . ARG A 1 96 ? -5.580 -20.027 54.905 1.00 60.97 96 ARG A CA 1
ATOM 751 C C . ARG A 1 96 ? -5.662 -18.917 53.867 1.00 62.10 96 ARG A C 1
ATOM 752 O O . ARG A 1 96 ? -6.201 -17.848 54.133 1.00 62.77 96 ARG A O 1
ATOM 760 N N . SER A 1 97 ? -5.127 -19.182 52.681 1.00 64.05 97 SER A N 1
ATOM 761 C CA . SER A 1 97 ? -5.149 -18.212 51.593 1.00 66.13 97 SER A CA 1
ATOM 762 C C . SER A 1 97 ? -6.595 -17.863 51.254 1.00 67.69 97 SER A C 1
ATOM 763 O O . SER A 1 97 ? -7.456 -18.742 51.224 1.00 68.28 97 SER A O 1
ATOM 766 N N . GLU A 1 98 ? -6.870 -16.584 51.016 1.00 69.50 98 GLU A N 1
ATOM 767 C CA . GLU A 1 98 ? -8.227 -16.178 50.671 1.00 71.04 98 GLU A CA 1
ATOM 768 C C . GLU A 1 98 ? -8.551 -16.661 49.263 1.00 70.41 98 GLU A C 1
ATOM 769 O O . GLU A 1 98 ? -9.680 -17.060 48.978 1.00 69.86 98 GLU A O 1
ATOM 775 N N . LYS A 1 99 ? -7.547 -16.623 48.391 1.00 70.32 99 LYS A N 1
ATOM 776 C CA . LYS A 1 99 ? -7.705 -17.061 47.008 1.00 69.57 99 LYS A CA 1
ATOM 777 C C . LYS A 1 99 ? -7.804 -18.582 46.933 1.00 68.25 99 LYS A C 1
ATOM 778 O O . LYS A 1 99 ? -6.951 -19.294 47.466 1.00 68.38 99 LYS A O 1
ATOM 780 N N . ALA A 1 100 ? -8.850 -19.071 46.274 1.00 66.48 100 ALA A N 1
ATOM 781 C CA . ALA A 1 100 ? -9.057 -20.507 46.113 1.00 64.29 100 ALA A CA 1
ATOM 782 C C . ALA A 1 100 ? -8.276 -20.990 44.891 1.00 62.63 100 ALA A C 1
ATOM 783 O O . ALA A 1 100 ? -7.680 -20.186 44.170 1.00 62.35 100 ALA A O 1
ATOM 785 N N . ASN A 1 101 ? -8.289 -22.299 44.655 1.00 60.13 101 ASN A N 1
ATOM 786 C CA . ASN A 1 101 ? -7.558 -22.888 43.534 1.00 57.98 101 ASN A CA 1
ATOM 787 C C . ASN A 1 101 ? -6.073 -22.592 43.713 1.00 55.05 101 ASN A C 1
ATOM 788 O O . ASN A 1 101 ? -5.423 -22.014 42.837 1.00 54.62 101 ASN A O 1
ATOM 793 N N . VAL A 1 102 ? -5.546 -22.998 44.862 1.00 50.77 102 VAL A N 1
ATOM 794 C CA . VAL A 1 102 ? -4.149 -22.765 45.183 1.00 47.40 102 VAL A CA 1
ATOM 795 C C . VAL A 1 102 ? -3.486 -23.955 45.854 1.00 45.02 102 VAL A C 1
ATOM 796 O O . VAL A 1 102 ? -4.147 -24.823 46.435 1.00 41.84 102 VAL A O 1
ATOM 800 N N . LEU A 1 103 ? -2.165 -23.978 45.763 1.00 42.01 103 LEU A N 1
ATOM 801 C CA . LEU A 1 103 ? -1.366 -25.012 46.395 1.00 39.96 103 LEU A CA 1
ATOM 802 C C . LEU A 1 103 ? -0.591 -24.243 47.458 1.00 39.10 103 LEU A C 1
ATOM 803 O O . LEU A 1 103 ? 0.204 -23.362 47.134 1.00 38.77 103 LEU A O 1
ATOM 808 N N . GLN A 1 104 ? -0.836 -24.550 48.723 1.00 39.80 104 GLN A N 1
ATOM 809 C CA . GLN A 1 104 ? -0.121 -23.867 49.787 1.00 40.06 104 GLN A CA 1
ATOM 810 C C . GLN A 1 104 ? 1.035 -24.718 50.271 1.00 38.72 104 GLN A C 1
ATOM 811 O O . GLN A 1 104 ? 0.876 -25.911 50.538 1.00 39.71 104 GLN A O 1
ATOM 817 N N . ILE A 1 105 ? 2.205 -24.100 50.360 1.00 37.11 105 ILE A N 1
ATOM 818 C CA . ILE A 1 105 ? 3.392 -24.799 50.823 1.00 36.08 105 ILE A CA 1
ATOM 819 C C . ILE A 1 105 ? 3.607 -24.530 52.307 1.00 36.07 105 ILE A C 1
ATOM 820 O O . ILE A 1 105 ? 3.623 -23.379 52.749 1.00 34.32 105 ILE A O 1
ATOM 825 N N . ALA A 1 106 ? 3.751 -25.599 53.078 1.00 35.82 106 ALA A N 1
ATOM 826 C CA . ALA A 1 106 ? 4.000 -25.476 54.506 1.00 33.25 106 ALA A CA 1
ATOM 827 C C . ALA A 1 106 ? 5.479 -25.789 54.687 1.00 32.94 106 ALA A C 1
ATOM 828 O O . ALA A 1 106 ? 5.916 -26.920 54.458 1.00 32.46 106 ALA A O 1
ATOM 830 N N . LEU A 1 107 ? 6.255 -24.782 55.071 1.00 28.75 107 LEU A N 1
ATOM 831 C CA . LEU A 1 107 ? 7.678 -24.976 55.269 1.00 27.03 107 LEU A CA 1
ATOM 832 C C . LEU A 1 107 ? 7.999 -25.702 56.577 1.00 25.49 107 LEU A C 1
ATOM 833 O O . LEU A 1 107 ? 7.330 -25.519 57.594 1.00 27.02 107 LEU A O 1
ATOM 838 N N . GLN A 1 108 ? 9.030 -26.532 56.530 1.00 23.91 108 GLN A N 1
ATOM 839 C CA . GLN A 1 108 ? 9.468 -27.297 57.692 1.00 24.50 108 GLN A CA 1
ATOM 840 C C . GLN A 1 108 ? 10.987 -27.315 57.748 1.00 22.17 108 GLN A C 1
ATOM 841 O O . GLN A 1 108 ? 11.655 -27.343 56.717 1.00 20.15 108 GLN A O 1
ATOM 847 N N . THR A 1 109 ? 11.525 -27.279 58.960 1.00 23.72 109 THR A N 1
ATOM 848 C CA . THR A 1 109 ? 12.965 -27.347 59.155 1.00 24.14 109 THR A CA 1
ATOM 849 C C . THR A 1 109 ? 13.262 -28.608 59.957 1.00 24.92 109 THR A C 1
ATOM 850 O O . THR A 1 109 ? 12.580 -28.910 60.945 1.00 25.64 109 THR A O 1
ATOM 854 N N . LYS A 1 110 ? 14.252 -29.373 59.520 1.00 25.90 110 LYS A N 1
ATOM 855 C CA . LYS A 1 110 ? 14.617 -30.574 60.261 1.00 26.18 110 LYS A CA 1
ATOM 856 C C . LYS A 1 110 ? 16.116 -30.528 60.489 1.00 24.17 110 LYS A C 1
ATOM 857 O O . LYS A 1 110 ? 16.882 -30.491 59.538 1.00 21.99 110 LYS A O 1
ATOM 863 N N . ILE A 1 111 ? 16.520 -30.519 61.757 1.00 22.93 111 ILE A N 1
ATOM 864 C CA . ILE A 1 111 ? 17.934 -30.474 62.108 1.00 21.83 111 ILE A CA 1
ATOM 865 C C . ILE A 1 111 ? 18.300 -31.655 62.997 1.00 22.26 111 ILE A C 1
ATOM 866 O O . ILE A 1 111 ? 17.447 -32.218 63.684 1.00 22.84 111 ILE A O 1
ATOM 871 N N . LYS A 1 112 ? 19.573 -32.029 62.985 1.00 23.32 112 LYS A N 1
ATOM 872 C CA . LYS A 1 112 ? 20.031 -33.120 63.831 1.00 22.09 112 LYS A CA 1
ATOM 873 C C . LYS A 1 112 ? 20.031 -32.668 65.292 1.00 23.29 112 LYS A C 1
ATOM 874 O O . LYS A 1 112 ? 20.343 -31.507 65.609 1.00 20.48 112 LYS A O 1
ATOM 880 N N . LEU A 1 113 ? 19.664 -33.591 66.171 1.00 20.83 113 LEU A N 1
ATOM 881 C CA . LEU A 1 113 ? 19.638 -33.341 67.606 1.00 22.78 113 LEU A CA 1
ATOM 882 C C . LEU A 1 113 ? 20.561 -34.398 68.237 1.00 23.14 113 LEU A C 1
ATOM 883 O O . LEU A 1 113 ? 20.229 -35.586 68.303 1.00 24.34 113 LEU A O 1
ATOM 888 N N . PHE A 1 114 ? 21.741 -33.964 68.661 1.00 22.00 114 PHE A N 1
ATOM 889 C CA . PHE A 1 114 ? 22.713 -34.867 69.254 1.00 20.88 114 PHE A CA 1
ATOM 890 C C . PHE A 1 114 ? 22.591 -34.998 70.776 1.00 22.93 114 PHE A C 1
ATOM 891 O O . PHE A 1 114 ? 22.860 -34.045 71.514 1.00 21.09 114 PHE A O 1
ATOM 899 N N . TYR A 1 115 ? 22.163 -36.163 71.251 1.00 21.27 115 TYR A N 1
ATOM 900 C CA . TYR A 1 115 ? 22.106 -36.361 72.686 1.00 23.09 115 TYR A CA 1
ATOM 901 C C . TYR A 1 115 ? 23.538 -36.698 73.077 1.00 23.47 115 TYR A C 1
ATOM 902 O O . TYR A 1 115 ? 24.105 -37.665 72.567 1.00 23.09 115 TYR A O 1
ATOM 911 N N . ARG A 1 116 ? 24.113 -35.902 73.976 1.00 21.43 116 ARG A N 1
ATOM 912 C CA . ARG A 1 116 ? 25.491 -36.089 74.409 1.00 21.65 116 ARG A CA 1
ATOM 913 C C . ARG A 1 116 ? 25.578 -36.389 75.910 1.00 23.57 116 ARG A C 1
ATOM 914 O O . ARG A 1 116 ? 25.590 -35.472 76.738 1.00 23.48 116 ARG A O 1
ATOM 922 N N . PRO A 1 117 ? 25.626 -37.684 76.278 1.00 23.69 117 PRO A N 1
ATOM 923 C CA . PRO A 1 117 ? 25.715 -38.135 77.673 1.00 23.27 117 PRO A CA 1
ATOM 924 C C . PRO A 1 117 ? 26.693 -37.313 78.510 1.00 22.67 117 PRO A C 1
ATOM 925 O O . PRO A 1 117 ? 27.692 -36.800 78.003 1.00 23.43 117 PRO A O 1
ATOM 929 N N . ALA A 1 118 ? 26.409 -37.202 79.802 1.00 23.21 118 ALA A N 1
ATOM 930 C CA . ALA A 1 118 ? 27.268 -36.434 80.693 1.00 22.34 118 ALA A CA 1
ATOM 931 C C . ALA A 1 118 ? 28.666 -37.036 80.743 1.00 23.66 118 ALA A C 1
ATOM 932 O O . ALA A 1 118 ? 29.651 -36.315 80.875 1.00 23.38 118 ALA A O 1
ATOM 934 N N . ALA A 1 119 ? 28.746 -38.359 80.611 1.00 24.95 119 ALA A N 1
ATOM 935 C CA . ALA A 1 119 ? 30.027 -39.070 80.652 1.00 26.14 119 ALA A CA 1
ATOM 936 C C . ALA A 1 119 ? 30.980 -38.665 79.530 1.00 28.02 119 ALA A C 1
ATOM 937 O O . ALA A 1 119 ? 32.176 -38.948 79.598 1.00 27.86 119 ALA A O 1
ATOM 939 N N . ILE A 1 120 ? 30.458 -38.012 78.493 1.00 28.63 120 ILE A N 1
ATOM 940 C CA . ILE A 1 120 ? 31.321 -37.562 77.401 1.00 27.19 120 ILE A CA 1
ATOM 941 C C . ILE A 1 120 ? 31.173 -36.058 77.168 1.00 28.12 120 ILE A C 1
ATOM 942 O O . ILE A 1 120 ? 31.532 -35.545 76.114 1.00 29.05 120 ILE A O 1
ATOM 947 N N . LYS A 1 121 ? 30.648 -35.357 78.169 1.00 29.31 121 LYS A N 1
ATOM 948 C CA . LYS A 1 121 ? 30.470 -33.909 78.092 1.00 28.76 121 LYS A CA 1
ATOM 949 C C . LYS A 1 121 ? 31.777 -33.265 77.639 1.00 29.11 121 LYS A C 1
ATOM 950 O O . LYS A 1 121 ? 32.852 -33.604 78.136 1.00 27.86 121 LYS A O 1
ATOM 956 N N . THR A 1 122 ? 31.676 -32.332 76.700 1.00 30.24 122 THR A N 1
ATOM 957 C CA . THR A 1 122 ? 32.845 -31.660 76.151 1.00 33.48 122 THR A CA 1
ATOM 958 C C . THR A 1 122 ? 33.100 -30.281 76.754 1.00 37.42 122 THR A C 1
ATOM 959 O O . THR A 1 122 ? 32.180 -29.616 77.232 1.00 35.75 122 THR A O 1
ATOM 963 N N . ARG A 1 123 ? 34.360 -29.862 76.730 1.00 42.40 123 ARG A N 1
ATOM 964 C CA . ARG A 1 123 ? 34.731 -28.544 77.228 1.00 48.22 123 ARG A CA 1
ATOM 965 C C . ARG A 1 123 ? 34.307 -27.537 76.156 1.00 50.22 123 ARG A C 1
ATOM 966 O O . ARG A 1 123 ? 34.008 -27.914 75.022 1.00 49.30 123 ARG A O 1
ATOM 974 N N . PRO A 1 124 ? 34.274 -26.242 76.501 1.00 53.00 124 PRO A N 1
ATOM 975 C CA . PRO A 1 124 ? 33.876 -25.198 75.549 1.00 54.03 124 PRO A CA 1
ATOM 976 C C . PRO A 1 124 ? 34.788 -25.042 74.327 1.00 54.29 124 PRO A C 1
ATOM 977 O O . PRO A 1 124 ? 34.322 -24.752 73.224 1.00 55.27 124 PRO A O 1
ATOM 981 N N . ASN A 1 125 ? 36.086 -25.238 74.527 1.00 53.58 125 ASN A N 1
ATOM 982 C CA . ASN A 1 125 ? 37.058 -25.090 73.448 1.00 52.05 125 ASN A CA 1
ATOM 983 C C . ASN A 1 125 ? 37.558 -26.417 72.866 1.00 48.53 125 ASN A C 1
ATOM 984 O O . ASN A 1 125 ? 38.484 -26.439 72.058 1.00 48.59 125 ASN A O 1
ATOM 989 N N . GLU A 1 126 ? 36.929 -27.517 73.263 1.00 44.76 126 GLU A N 1
ATOM 990 C CA . GLU A 1 126 ? 37.339 -28.842 72.809 1.00 41.18 126 GLU A CA 1
ATOM 991 C C . GLU A 1 126 ? 37.047 -29.150 71.336 1.00 38.65 126 GLU A C 1
ATOM 992 O O . GLU A 1 126 ? 35.953 -28.899 70.834 1.00 36.67 126 GLU A O 1
ATOM 998 N N . VAL A 1 127 ? 38.054 -29.689 70.657 1.00 37.16 127 VAL A N 1
ATOM 999 C CA . VAL A 1 127 ? 37.964 -30.064 69.247 1.00 36.12 127 VAL A CA 1
ATOM 1000 C C . VAL A 1 127 ? 38.354 -31.543 69.131 1.00 36.38 127 VAL A C 1
ATOM 1001 O O . VAL A 1 127 ? 39.529 -31.888 69.228 1.00 38.68 127 VAL A O 1
ATOM 1005 N N . TRP A 1 128 ? 37.373 -32.416 68.934 1.00 33.67 128 TRP A N 1
ATOM 1006 C CA . TRP A 1 128 ? 37.651 -33.844 68.824 1.00 29.95 128 TRP A CA 1
ATOM 1007 C C . TRP A 1 128 ? 37.804 -34.300 67.383 1.00 30.12 128 TRP A C 1
ATOM 1008 O O . TRP A 1 128 ? 38.295 -35.395 67.130 1.00 29.20 128 TRP A O 1
ATOM 1019 N N . GLN A 1 129 ? 37.394 -33.455 66.441 1.00 31.05 129 GLN A N 1
ATOM 1020 C CA . GLN A 1 129 ? 37.481 -33.796 65.029 1.00 32.03 129 GLN A CA 1
ATOM 1021 C C . GLN A 1 129 ? 38.911 -33.934 64.517 1.00 34.57 129 GLN A C 1
ATOM 1022 O O . GLN A 1 129 ? 39.136 -34.514 63.459 1.00 34.65 129 GLN A O 1
ATOM 1028 N N . ASP A 1 130 ? 39.877 -33.410 65.262 1.00 36.07 130 ASP A N 1
ATOM 1029 C CA . ASP A 1 130 ? 41.266 -33.513 64.839 1.00 39.53 130 ASP A CA 1
ATOM 1030 C C . ASP A 1 130 ? 41.801 -34.909 65.152 1.00 39.29 130 ASP A C 1
ATOM 1031 O O . ASP A 1 130 ? 42.996 -35.176 65.029 1.00 40.31 130 ASP A O 1
ATOM 1036 N N . GLN A 1 131 ? 40.900 -35.797 65.559 1.00 38.44 131 GLN A N 1
ATOM 1037 C CA . GLN A 1 131 ? 41.265 -37.173 65.861 1.00 36.47 131 GLN A CA 1
ATOM 1038 C C . GLN A 1 131 ? 40.912 -38.051 64.667 1.00 35.33 131 GLN A C 1
ATOM 1039 O O . GLN A 1 131 ? 41.159 -39.255 64.669 1.00 37.87 131 GLN A O 1
ATOM 1045 N N . LEU A 1 132 ? 40.320 -37.440 63.647 1.00 33.85 132 LEU A N 1
ATOM 1046 C CA . LEU A 1 132 ? 39.960 -38.167 62.439 1.00 33.51 132 LEU A CA 1
ATOM 1047 C C . LEU A 1 132 ? 41.234 -38.612 61.739 1.00 33.77 132 LEU A C 1
ATOM 1048 O O . LEU A 1 132 ? 42.254 -37.910 61.774 1.00 32.42 132 LEU A O 1
ATOM 1053 N N . ILE A 1 133 ? 41.163 -39.784 61.118 1.00 33.17 133 ILE A N 1
ATOM 1054 C CA . ILE A 1 133 ? 42.278 -40.352 60.380 1.00 35.74 133 ILE A CA 1
ATOM 1055 C C . ILE A 1 133 ? 41.823 -40.658 58.959 1.00 36.92 133 ILE A C 1
ATOM 1056 O O . ILE A 1 133 ? 40.722 -41.177 58.744 1.00 35.80 133 ILE A O 1
ATOM 1061 N N . LEU A 1 134 ? 42.675 -40.331 57.993 1.00 37.08 134 LEU A N 1
ATOM 1062 C CA . LEU A 1 134 ? 42.385 -40.583 56.594 1.00 37.92 134 LEU A CA 1
ATOM 1063 C C . LEU A 1 134 ? 43.308 -41.657 56.024 1.00 40.25 134 LEU A C 1
ATOM 1064 O O . LEU A 1 134 ? 44.534 -41.568 56.144 1.00 39.19 134 LEU A O 1
ATOM 1069 N N . ASN A 1 135 ? 42.703 -42.674 55.415 1.00 41.41 135 ASN A N 1
ATOM 1070 C CA . ASN A 1 135 ? 43.438 -43.771 54.793 1.00 42.00 135 ASN A CA 1
ATOM 1071 C C . ASN A 1 135 ? 43.149 -43.789 53.295 1.00 41.69 135 ASN A C 1
ATOM 1072 O O . ASN A 1 135 ? 42.017 -44.028 52.872 1.00 42.04 135 ASN A O 1
ATOM 1077 N N . LYS A 1 136 ? 44.177 -43.533 52.494 1.00 42.12 136 LYS A N 1
ATOM 1078 C CA . LYS A 1 136 ? 44.023 -43.507 51.046 1.00 42.04 136 LYS A CA 1
ATOM 1079 C C . LYS A 1 136 ? 43.699 -44.888 50.477 1.00 40.78 136 LYS A C 1
ATOM 1080 O O . LYS A 1 136 ? 44.318 -45.886 50.843 1.00 38.63 136 LYS A O 1
ATOM 1086 N N . VAL A 1 137 ? 42.717 -44.927 49.583 1.00 40.79 137 VAL A N 1
ATOM 1087 C CA . VAL A 1 137 ? 42.291 -46.162 48.931 1.00 39.84 137 VAL A CA 1
ATOM 1088 C C . VAL A 1 137 ? 41.901 -45.803 47.503 1.00 40.68 137 VAL A C 1
ATOM 1089 O O . VAL A 1 137 ? 41.832 -44.624 47.154 1.00 39.15 137 VAL A O 1
ATOM 1093 N N . SER A 1 138 ? 41.648 -46.815 46.679 1.00 40.25 138 SER A N 1
ATOM 1094 C CA . SER A 1 138 ? 41.277 -46.579 45.290 1.00 41.52 138 SER A CA 1
ATOM 1095 C C . SER A 1 138 ? 40.009 -45.742 45.165 1.00 39.49 138 SER A C 1
ATOM 1096 O O . SER A 1 138 ? 38.931 -46.150 45.599 1.00 39.34 138 SER A O 1
ATOM 1099 N N . GLY A 1 139 ? 40.152 -44.564 44.566 1.00 39.12 139 GLY A N 1
ATOM 1100 C CA . GLY A 1 139 ? 39.014 -43.681 44.380 1.00 38.16 139 GLY A CA 1
ATOM 1101 C C . GLY A 1 139 ? 38.766 -42.668 45.484 1.00 35.56 139 GLY A C 1
ATOM 1102 O O . GLY A 1 139 ? 37.882 -41.827 45.359 1.00 37.78 139 GLY A O 1
ATOM 1103 N N . GLY A 1 140 ? 39.525 -42.731 46.570 1.00 34.71 140 GLY A N 1
ATOM 1104 C CA . GLY A 1 140 ? 39.296 -41.771 47.638 1.00 35.53 140 GLY A CA 1
ATOM 1105 C C . GLY A 1 140 ? 39.919 -42.131 48.967 1.00 34.36 140 GLY A C 1
ATOM 1106 O O . GLY A 1 140 ? 41.027 -42.657 49.015 1.00 32.78 140 GLY A O 1
ATOM 1107 N N . TYR A 1 141 ? 39.209 -41.844 50.054 1.00 35.53 141 TYR A N 1
ATOM 1108 C CA . TYR A 1 141 ? 39.728 -42.147 51.385 1.00 34.37 141 TYR A CA 1
ATOM 1109 C C . TYR A 1 141 ? 38.717 -42.843 52.276 1.00 33.04 141 TYR A C 1
ATOM 1110 O O . TYR A 1 141 ? 37.511 -42.634 52.154 1.00 34.80 141 TYR A O 1
ATOM 1119 N N . ARG A 1 142 ? 39.222 -43.684 53.168 1.00 31.43 142 ARG A N 1
ATOM 1120 C CA . ARG A 1 142 ? 38.379 -44.360 54.141 1.00 34.99 142 ARG A CA 1
ATOM 1121 C C . ARG A 1 142 ? 38.577 -43.493 55.386 1.00 34.68 142 ARG A C 1
ATOM 1122 O O . ARG A 1 142 ? 39.686 -43.409 55.927 1.00 35.92 142 ARG A O 1
ATOM 1130 N N . ILE A 1 143 ? 37.516 -42.823 55.816 1.00 32.92 143 ILE A N 1
ATOM 1131 C CA . ILE A 1 143 ? 37.603 -41.951 56.976 1.00 31.34 143 ILE A CA 1
ATOM 1132 C C . ILE A 1 143 ? 37.263 -42.687 58.265 1.00 32.68 143 ILE A C 1
ATOM 1133 O O . ILE A 1 143 ? 36.260 -43.396 58.352 1.00 31.56 143 ILE A O 1
ATOM 1138 N N . GLU A 1 144 ? 38.122 -42.527 59.264 1.00 31.32 144 GLU A N 1
ATOM 1139 C CA . GLU A 1 144 ? 37.910 -43.172 60.543 1.00 33.19 144 GLU A CA 1
ATOM 1140 C C . GLU A 1 144 ? 37.577 -42.152 61.626 1.00 31.61 144 GLU A C 1
ATOM 1141 O O . GLU A 1 144 ? 38.309 -41.175 61.830 1.00 31.64 144 GLU A O 1
ATOM 1147 N N . ASN A 1 145 ? 36.455 -42.380 62.298 1.00 28.13 145 ASN A N 1
ATOM 1148 C CA . ASN A 1 145 ? 36.028 -41.530 63.398 1.00 26.75 145 ASN A CA 1
ATOM 1149 C C . ASN A 1 145 ? 36.075 -42.385 64.652 1.00 26.62 145 ASN A C 1
ATOM 1150 O O . ASN A 1 145 ? 35.126 -43.103 64.958 1.00 26.97 145 ASN A O 1
ATOM 1155 N N . PRO A 1 146 ? 37.196 -42.338 65.384 1.00 27.48 146 PRO A N 1
ATOM 1156 C CA . PRO A 1 146 ? 37.316 -43.129 66.608 1.00 28.80 146 PRO A CA 1
ATOM 1157 C C . PRO A 1 146 ? 36.679 -42.443 67.829 1.00 28.64 146 PRO A C 1
ATOM 1158 O O . PRO A 1 146 ? 36.672 -43.010 68.915 1.00 28.58 146 PRO A O 1
ATOM 1162 N N . THR A 1 147 ? 36.128 -41.241 67.647 1.00 26.59 147 THR A N 1
ATOM 1163 C CA . THR A 1 147 ? 35.532 -40.511 68.769 1.00 25.07 147 THR A CA 1
ATOM 1164 C C . THR A 1 147 ? 34.095 -40.915 69.095 1.00 25.17 147 THR A C 1
ATOM 1165 O O . THR A 1 147 ? 33.408 -41.524 68.273 1.00 26.80 147 THR A O 1
ATOM 1169 N N . PRO A 1 148 ? 33.621 -40.578 70.312 1.00 25.29 148 PRO A N 1
ATOM 1170 C CA . PRO A 1 148 ? 32.262 -40.903 70.756 1.00 23.82 148 PRO A CA 1
ATOM 1171 C C . PRO A 1 148 ? 31.213 -39.938 70.203 1.00 24.41 148 PRO A C 1
ATOM 1172 O O . PRO A 1 148 ? 30.059 -39.969 70.632 1.00 22.89 148 PRO A O 1
ATOM 1176 N N . TYR A 1 149 ? 31.611 -39.090 69.253 1.00 23.57 149 TYR A N 1
ATOM 1177 C CA . TYR A 1 149 ? 30.696 -38.097 68.682 1.00 23.18 149 TYR A CA 1
ATOM 1178 C C . TYR A 1 149 ? 30.413 -38.256 67.197 1.00 23.25 149 TYR A C 1
ATOM 1179 O O . TYR A 1 149 ? 31.256 -38.733 66.436 1.00 22.85 149 TYR A O 1
ATOM 1188 N N . TYR A 1 150 ? 29.218 -37.851 66.779 1.00 22.98 150 TYR A N 1
ATOM 1189 C CA . TYR A 1 150 ? 28.903 -37.888 65.358 1.00 22.51 150 TYR A CA 1
ATOM 1190 C C . TYR A 1 150 ? 29.741 -36.776 64.742 1.00 23.61 150 TYR A C 1
ATOM 1191 O O . TYR A 1 150 ? 29.925 -35.715 65.354 1.00 24.56 150 TYR A O 1
ATOM 1200 N N . VAL A 1 151 ? 30.259 -37.022 63.547 1.00 23.47 151 VAL A N 1
ATOM 1201 C CA . VAL A 1 151 ? 31.070 -36.029 62.852 1.00 25.82 151 VAL A CA 1
ATOM 1202 C C . VAL A 1 151 ? 30.546 -35.874 61.422 1.00 26.10 151 VAL A C 1
ATOM 1203 O O . VAL A 1 151 ? 30.475 -36.846 60.656 1.00 24.27 151 VAL A O 1
ATOM 1207 N N . THR A 1 152 ? 30.162 -34.650 61.074 1.00 23.29 152 THR A N 1
ATOM 1208 C CA . THR A 1 152 ? 29.633 -34.370 59.747 1.00 24.38 152 THR A CA 1
ATOM 1209 C C . THR A 1 152 ? 30.719 -33.744 58.876 1.00 26.61 152 THR A C 1
ATOM 1210 O O . THR A 1 152 ? 31.204 -32.650 59.163 1.00 28.86 152 THR A O 1
ATOM 1214 N N . VAL A 1 153 ? 31.104 -34.463 57.824 1.00 25.77 153 VAL A N 1
ATOM 1215 C CA . VAL A 1 153 ? 32.138 -34.015 56.900 1.00 26.71 153 VAL A CA 1
ATOM 1216 C C . VAL A 1 153 ? 31.517 -33.340 55.682 1.00 29.21 153 VAL A C 1
ATOM 1217 O O . VAL A 1 153 ? 30.772 -33.967 54.924 1.00 29.13 153 VAL A O 1
ATOM 1221 N N . ILE A 1 154 ? 31.840 -32.066 55.486 1.00 29.14 154 ILE A N 1
ATOM 1222 C CA . ILE A 1 154 ? 31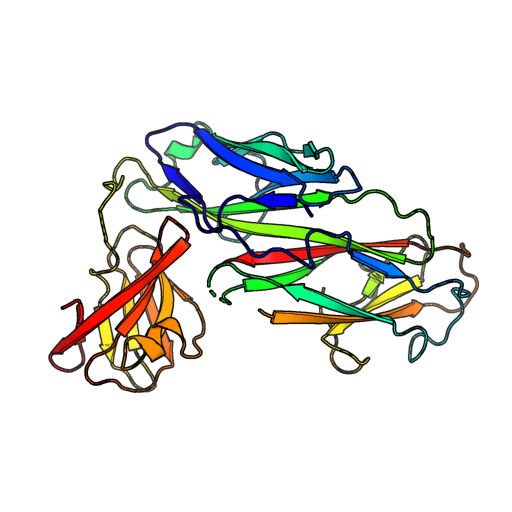.283 -31.315 54.371 1.00 30.22 154 ILE A CA 1
ATOM 1223 C C . ILE A 1 154 ? 32.251 -31.014 53.238 1.00 28.81 154 ILE A C 1
ATOM 1224 O O . ILE A 1 154 ? 31.828 -30.559 52.178 1.00 30.94 154 ILE A O 1
ATOM 1229 N N . GLY A 1 155 ? 33.538 -31.260 53.454 1.00 29.48 155 GLY A N 1
ATOM 1230 C CA . GLY A 1 155 ? 34.516 -30.991 52.416 1.00 27.68 155 GLY A CA 1
ATOM 1231 C C . GLY A 1 155 ? 35.827 -31.738 52.573 1.00 32.55 155 GLY A C 1
ATOM 1232 O O . GLY A 1 155 ? 36.213 -32.135 53.677 1.00 31.69 155 GLY A O 1
ATOM 1233 N N . LEU A 1 156 ? 36.516 -31.930 51.451 1.00 32.95 156 LEU A N 1
ATOM 1234 C CA . LEU A 1 156 ? 37.793 -32.621 51.440 1.00 35.74 156 LEU A CA 1
ATOM 1235 C C . LEU A 1 156 ? 38.542 -32.251 50.166 1.00 38.62 156 LEU A C 1
ATOM 1236 O O . LEU A 1 156 ? 38.143 -32.653 49.073 1.00 38.51 156 LEU A O 1
ATOM 1241 N N . GLY A 1 157 ? 39.624 -31.487 50.311 1.00 39.00 157 GLY A N 1
ATOM 1242 C CA . GLY A 1 157 ? 40.398 -31.075 49.150 1.00 41.66 157 GLY A CA 1
ATOM 1243 C C . GLY A 1 157 ? 41.898 -31.042 49.374 1.00 41.30 157 GLY A C 1
ATOM 1244 O O . GLY A 1 157 ? 42.379 -31.362 50.458 1.00 41.66 157 GLY A O 1
ATOM 1245 N N . GLY A 1 158 ? 42.642 -30.660 48.340 1.00 43.74 158 GLY A N 1
ATOM 1246 C CA . GLY A 1 158 ? 44.091 -30.589 48.448 1.00 45.17 158 GLY A CA 1
ATOM 1247 C C . GLY A 1 158 ? 44.567 -29.264 49.008 1.00 47.16 158 GLY A C 1
ATOM 1248 O O . GLY A 1 158 ? 45.764 -29.042 49.186 1.00 46.43 158 GLY A O 1
ATOM 1249 N N . SER A 1 159 ? 43.615 -28.381 49.288 1.00 48.32 159 SER A N 1
ATOM 1250 C CA . SER A 1 159 ? 43.912 -27.068 49.838 1.00 49.34 159 SER A CA 1
ATOM 1251 C C . SER A 1 159 ? 42.749 -26.643 50.725 1.00 51.16 159 SER A C 1
ATOM 1252 O O . SER A 1 159 ? 41.707 -27.301 50.760 1.00 50.26 159 SER A O 1
ATOM 1255 N N . GLU A 1 160 ? 42.926 -25.533 51.430 1.00 51.95 160 GLU A N 1
ATOM 1256 C CA . GLU A 1 160 ? 41.890 -25.023 52.311 1.00 53.71 160 GLU A CA 1
ATOM 1257 C C . GLU A 1 160 ? 40.666 -24.613 51.499 1.00 54.32 160 GLU A C 1
ATOM 1258 O O . GLU A 1 160 ? 39.529 -24.833 51.918 1.00 55.52 160 GLU A O 1
ATOM 1264 N N . LYS A 1 161 ? 40.906 -24.021 50.333 1.00 54.40 161 LYS A N 1
ATOM 1265 C CA . LYS A 1 161 ? 39.826 -23.572 49.464 1.00 56.33 161 LYS A CA 1
ATOM 1266 C C . LYS A 1 161 ? 38.974 -24.729 48.947 1.00 56.74 161 LYS A C 1
ATOM 1267 O O . LYS A 1 161 ? 37.747 -24.664 48.981 1.00 57.23 161 LYS A O 1
ATOM 1269 N N . GLN A 1 162 ? 39.621 -25.785 48.464 1.00 57.58 162 GLN A N 1
ATOM 1270 C CA . GLN A 1 162 ? 38.892 -26.941 47.951 1.00 58.60 162 GLN A CA 1
ATOM 1271 C C . GLN A 1 162 ? 38.034 -27.555 49.047 1.00 57.62 162 GLN A C 1
ATOM 1272 O O . GLN A 1 162 ? 36.858 -27.840 48.846 1.00 57.23 162 GLN A O 1
ATOM 1278 N N . ALA A 1 163 ? 38.635 -27.761 50.212 1.00 57.70 163 ALA A N 1
ATOM 1279 C CA . ALA A 1 163 ? 37.928 -28.347 51.341 1.00 57.57 163 ALA A CA 1
ATOM 1280 C C . ALA A 1 163 ? 36.606 -27.641 51.625 1.00 57.35 163 ALA A C 1
ATOM 1281 O O . ALA A 1 163 ? 35.547 -28.265 51.648 1.00 56.88 163 ALA A O 1
ATOM 1283 N N . GLU A 1 164 ? 36.675 -26.333 51.836 1.00 57.48 164 GLU A N 1
ATOM 1284 C CA . GLU A 1 164 ? 35.489 -25.545 52.141 1.00 58.18 164 GLU A CA 1
ATOM 1285 C C . GLU A 1 164 ? 34.600 -25.263 50.932 1.00 57.69 164 GLU A C 1
ATOM 1286 O O . GLU A 1 164 ? 33.378 -25.191 51.064 1.00 57.07 164 GLU A O 1
ATOM 1288 N N . GLU A 1 165 ? 35.205 -25.115 49.758 1.00 57.05 165 GLU A N 1
ATOM 1289 C CA . GLU A 1 165 ? 34.441 -24.814 48.550 1.00 56.85 165 GLU A CA 1
ATOM 1290 C C . GLU A 1 165 ? 34.112 -26.023 47.675 1.00 55.63 165 GLU A C 1
ATOM 1291 O O . GLU A 1 165 ? 32.954 -26.245 47.335 1.00 56.46 165 GLU A O 1
ATOM 1293 N N . GLY A 1 166 ? 35.137 -26.787 47.309 1.00 53.91 166 GLY A N 1
ATOM 1294 C CA . GLY A 1 166 ? 34.960 -27.957 46.460 1.00 50.89 166 GLY A CA 1
ATOM 1295 C C . GLY A 1 166 ? 33.684 -28.764 46.634 1.00 50.82 166 GLY A C 1
ATOM 1296 O O . GLY A 1 166 ? 33.158 -28.894 47.743 1.00 49.08 166 GLY A O 1
ATOM 1297 N N . GLU A 1 167 ? 33.187 -29.309 45.525 1.00 49.62 167 GLU A N 1
ATOM 1298 C CA . GLU A 1 167 ? 31.972 -30.120 45.542 1.00 48.35 167 GLU A CA 1
ATOM 1299 C C . GLU A 1 167 ? 32.250 -31.367 46.368 1.00 46.22 167 GLU A C 1
ATOM 1300 O O . GLU A 1 167 ? 33.309 -31.980 46.235 1.00 47.08 167 GLU A O 1
ATOM 1302 N N . PHE A 1 168 ? 31.305 -31.746 47.220 1.00 44.20 168 PHE A N 1
ATOM 1303 C CA . PHE A 1 168 ? 31.508 -32.915 48.066 1.00 41.87 168 PHE A CA 1
ATOM 1304 C C . PHE A 1 168 ? 30.204 -33.494 48.603 1.00 40.75 168 PHE A C 1
ATOM 1305 O O . PHE A 1 168 ? 29.336 -32.759 49.073 1.00 39.46 168 PHE A O 1
ATOM 1313 N N . GLU A 1 169 ? 30.070 -34.816 48.538 1.00 40.30 169 GLU A N 1
ATOM 1314 C CA . GLU A 1 169 ? 28.868 -35.465 49.051 1.00 39.75 169 GLU A CA 1
ATOM 1315 C C . GLU A 1 169 ? 29.010 -35.529 50.568 1.00 37.02 169 GLU A C 1
ATOM 1316 O O . GLU A 1 169 ? 29.753 -36.348 51.104 1.00 35.84 169 GLU A O 1
ATOM 1322 N N . THR A 1 170 ? 28.312 -34.641 51.259 1.00 35.50 170 THR A N 1
ATOM 1323 C CA . THR A 1 170 ? 28.378 -34.611 52.708 1.00 33.78 170 THR A CA 1
ATOM 1324 C C . THR A 1 170 ? 28.021 -35.967 53.317 1.00 32.79 170 THR A C 1
ATOM 1325 O O . THR A 1 170 ? 27.069 -36.621 52.896 1.00 33.52 170 THR A O 1
ATOM 1329 N N . VAL A 1 171 ? 28.803 -36.394 54.298 1.00 30.23 171 VAL A N 1
ATOM 1330 C CA . VAL A 1 171 ? 28.541 -37.651 54.991 1.00 29.02 171 VAL A CA 1
ATOM 1331 C C . VAL A 1 171 ? 28.739 -37.403 56.478 1.00 28.55 171 VAL A C 1
ATOM 1332 O O . VAL A 1 171 ? 29.525 -36.535 56.873 1.00 27.04 171 VAL A O 1
ATOM 1336 N N . MET A 1 172 ? 28.019 -38.158 57.301 1.00 26.89 172 MET A N 1
ATOM 1337 C CA . MET A 1 172 ? 28.167 -38.034 58.737 1.00 25.70 172 MET A CA 1
ATOM 1338 C C . MET A 1 172 ? 28.613 -39.352 59.329 1.00 25.62 172 MET A C 1
ATOM 1339 O O . MET A 1 172 ? 27.932 -40.366 59.204 1.00 28.36 172 MET A O 1
ATOM 1344 N N . LEU A 1 173 ? 29.771 -39.340 59.971 1.00 26.99 173 LEU A N 1
ATOM 1345 C CA . LEU A 1 173 ? 30.282 -40.543 60.603 1.00 25.37 173 LEU A CA 1
ATOM 1346 C C . LEU A 1 173 ? 29.707 -40.670 62.008 1.00 25.65 173 LEU A C 1
ATOM 1347 O O . LEU A 1 173 ? 29.779 -39.726 62.803 1.00 25.40 173 LEU A O 1
ATOM 1352 N N . SER A 1 174 ? 29.121 -41.827 62.304 1.00 23.17 174 SER A N 1
ATOM 1353 C CA . SER A 1 174 ? 28.573 -42.096 63.630 1.00 24.80 174 SER A CA 1
ATOM 1354 C C . SER A 1 174 ? 29.776 -42.309 64.563 1.00 24.27 174 SER A C 1
ATOM 1355 O O . SER A 1 174 ? 30.898 -42.512 64.100 1.00 22.17 174 SER A O 1
ATOM 1358 N N . PRO A 1 175 ? 29.559 -42.240 65.886 1.00 23.81 175 PRO A N 1
ATOM 1359 C CA . PRO A 1 175 ? 30.646 -42.448 66.852 1.00 24.14 175 PRO A CA 1
ATOM 1360 C C . PRO A 1 175 ? 31.390 -43.762 66.543 1.00 25.24 175 PRO A C 1
ATOM 1361 O O . PRO A 1 175 ? 30.787 -44.720 66.063 1.00 24.84 175 PRO A O 1
ATOM 1365 N N . ARG A 1 176 ? 32.691 -43.794 66.813 1.00 27.59 176 ARG A N 1
ATOM 1366 C CA . ARG A 1 176 ? 33.515 -44.983 66.580 1.00 28.08 176 ARG A CA 1
ATOM 1367 C C . ARG A 1 176 ? 33.104 -45.742 65.324 1.00 29.63 176 ARG A C 1
ATOM 1368 O O . ARG A 1 176 ? 32.620 -46.873 65.401 1.00 26.20 176 ARG A O 1
ATOM 1376 N N . SER A 1 177 ? 33.282 -45.112 64.170 1.00 27.73 177 SER A N 1
ATOM 1377 C CA . SER A 1 177 ? 32.922 -45.752 62.921 1.00 31.14 177 SER A CA 1
ATOM 1378 C C . SER A 1 177 ? 33.868 -45.279 61.849 1.00 31.64 177 SER A C 1
ATOM 1379 O O . SER A 1 177 ? 34.793 -44.517 62.114 1.00 32.55 177 SER A O 1
ATOM 1382 N N . GLU A 1 178 ? 33.628 -45.740 60.632 1.00 34.19 178 GLU A N 1
ATOM 1383 C CA . GLU A 1 178 ? 34.460 -45.365 59.506 1.00 36.57 178 GLU A CA 1
ATOM 1384 C C . GLU A 1 178 ? 33.646 -45.556 58.241 1.00 37.42 178 GLU A C 1
ATOM 1385 O O . GLU A 1 178 ? 32.669 -46.303 58.234 1.00 37.87 178 GLU A O 1
ATOM 1391 N N . GLN A 1 179 ? 34.026 -44.851 57.184 1.00 38.47 179 GLN A N 1
ATOM 1392 C CA . GLN A 1 179 ? 33.363 -45.008 55.905 1.00 38.25 179 GLN A CA 1
ATOM 1393 C C . GLN A 1 179 ? 34.153 -44.320 54.802 1.00 38.66 179 GLN A C 1
ATOM 1394 O O . GLN A 1 179 ? 34.809 -43.294 55.016 1.00 35.29 179 GLN A O 1
ATOM 1400 N N . THR A 1 180 ? 34.113 -44.928 53.624 1.00 37.24 180 THR A N 1
ATOM 1401 C CA . THR A 1 180 ? 34.858 -44.444 52.484 1.00 38.39 180 THR A CA 1
ATOM 1402 C C . THR A 1 180 ? 34.126 -43.398 51.667 1.00 37.71 180 THR A C 1
ATOM 1403 O O . THR A 1 180 ? 32.926 -43.506 51.425 1.00 36.67 180 THR A O 1
ATOM 1407 N N . VAL A 1 181 ? 34.862 -42.373 51.255 1.00 36.88 181 VAL A N 1
ATOM 1408 C CA . VAL A 1 181 ? 34.283 -41.320 50.439 1.00 37.13 181 VAL A CA 1
ATOM 1409 C C . VAL A 1 181 ? 35.096 -41.213 49.157 1.00 37.74 181 VAL A C 1
ATOM 1410 O O . VAL A 1 181 ? 36.301 -41.487 49.154 1.00 36.49 181 VAL A O 1
ATOM 1414 N N . LYS A 1 182 ? 34.431 -40.833 48.071 1.00 38.21 182 LYS A N 1
ATOM 1415 C CA . LYS A 1 182 ? 35.095 -40.668 46.782 1.00 41.40 182 LYS A CA 1
ATOM 1416 C C . LYS A 1 182 ? 35.876 -39.355 46.820 1.00 42.05 182 LYS A C 1
ATOM 1417 O O . LYS A 1 182 ? 35.417 -38.374 47.406 1.00 43.38 182 LYS A O 1
ATOM 1419 N N . SER A 1 183 ? 37.050 -39.335 46.199 1.00 43.49 183 SER A N 1
ATOM 1420 C CA . SER A 1 183 ? 37.879 -38.131 46.190 1.00 44.95 183 SER A CA 1
ATOM 1421 C C . SER A 1 183 ? 39.212 -38.333 45.478 1.00 45.54 183 SER A C 1
ATOM 1422 O O . SER A 1 183 ? 39.739 -39.442 45.434 1.00 45.75 183 SER A O 1
ATOM 1425 N N . ALA A 1 184 ? 39.753 -37.249 44.928 1.00 47.17 184 ALA A N 1
ATOM 1426 C CA . ALA A 1 184 ? 41.038 -37.296 44.239 1.00 46.63 184 ALA A CA 1
ATOM 1427 C C . ALA A 1 184 ? 42.121 -37.445 45.304 1.00 47.84 184 ALA A C 1
ATOM 1428 O O . ALA A 1 184 ? 41.841 -37.310 46.494 1.00 46.26 184 ALA A O 1
ATOM 1430 N N . ASN A 1 185 ? 43.348 -37.727 44.879 1.00 48.64 185 ASN A N 1
ATOM 1431 C CA . ASN A 1 185 ? 44.451 -37.884 45.814 1.00 50.67 185 ASN A CA 1
ATOM 1432 C C . ASN A 1 185 ? 45.073 -36.522 46.119 1.00 52.77 185 ASN A C 1
ATOM 1433 O O . ASN A 1 185 ? 45.192 -35.674 45.233 1.00 53.69 185 ASN A O 1
ATOM 1438 N N . TYR A 1 186 ? 45.468 -36.313 47.371 1.00 51.87 186 TYR A N 1
ATOM 1439 C CA . TYR A 1 186 ? 46.063 -35.043 47.769 1.00 51.89 186 TYR A CA 1
ATOM 1440 C C . TYR A 1 186 ? 47.327 -35.238 48.599 1.00 51.48 186 TYR A C 1
ATOM 1441 O O . TYR A 1 186 ? 47.406 -36.152 49.423 1.00 49.92 186 TYR A O 1
ATOM 1450 N N . ASN A 1 187 ? 48.316 -34.376 48.374 1.00 51.17 187 ASN A N 1
ATOM 1451 C CA . ASN A 1 187 ? 49.577 -34.464 49.100 1.00 51.68 187 ASN A CA 1
ATOM 1452 C C . ASN A 1 187 ? 49.333 -34.118 50.563 1.00 50.72 187 ASN A C 1
ATOM 1453 O O . ASN A 1 187 ? 49.723 -34.863 51.467 1.00 50.71 187 ASN A O 1
ATOM 1458 N N . THR A 1 188 ? 48.687 -32.978 50.784 1.00 48.35 188 THR A N 1
ATOM 1459 C CA . THR A 1 188 ? 48.353 -32.521 52.126 1.00 47.43 188 THR A CA 1
ATOM 1460 C C . THR A 1 188 ? 46.844 -32.302 52.152 1.00 45.70 188 THR A C 1
ATOM 1461 O O . THR A 1 188 ? 46.351 -31.215 51.837 1.00 46.06 188 THR A O 1
ATOM 1465 N N . PRO A 1 189 ? 46.087 -33.347 52.518 1.00 43.07 189 PRO A N 1
ATOM 1466 C CA . PRO A 1 189 ? 44.625 -33.278 52.581 1.00 42.07 189 PRO A CA 1
ATOM 1467 C C . PRO A 1 189 ? 44.102 -32.254 53.583 1.00 40.56 189 PRO A C 1
ATOM 1468 O O . PRO A 1 189 ? 44.687 -32.054 54.647 1.00 38.36 189 PRO A O 1
ATOM 1472 N N . TYR A 1 190 ? 43.009 -31.594 53.219 1.00 39.18 190 TYR A N 1
ATOM 1473 C CA . TYR A 1 190 ? 42.360 -30.639 54.107 1.00 40.52 190 TYR A CA 1
ATOM 1474 C C . TYR A 1 190 ? 40.921 -31.129 54.226 1.00 38.09 190 TYR A C 1
ATOM 1475 O O . TYR A 1 190 ? 40.308 -31.505 53.232 1.00 35.43 190 TYR A O 1
ATOM 1484 N N . LEU A 1 191 ? 40.391 -31.146 55.440 1.00 36.29 191 LEU A N 1
ATOM 1485 C CA . LEU A 1 191 ? 39.029 -31.607 55.640 1.00 34.52 191 LEU A CA 1
ATOM 1486 C C . LEU A 1 191 ? 38.219 -30.554 56.376 1.00 33.10 191 LEU A C 1
ATOM 1487 O O . LEU A 1 191 ? 38.703 -29.931 57.317 1.00 34.65 191 LEU A O 1
ATOM 1492 N N . SER A 1 192 ? 36.988 -30.351 55.926 1.00 30.25 192 SER A N 1
ATOM 1493 C CA . SER A 1 192 ? 36.096 -29.380 56.537 1.00 29.93 192 SER A CA 1
ATOM 1494 C C . SER A 1 192 ? 34.940 -30.121 57.184 1.00 28.13 192 SER A C 1
ATOM 1495 O O . SER A 1 192 ? 34.488 -31.139 56.668 1.00 28.46 192 SER A O 1
ATOM 1498 N N . TYR A 1 193 ? 34.461 -29.605 58.311 1.00 27.12 193 TYR A N 1
ATOM 1499 C CA . TYR A 1 193 ? 33.357 -30.229 59.027 1.00 26.58 193 TYR A CA 1
ATOM 1500 C C . TYR A 1 193 ? 32.461 -29.180 59.670 1.00 25.77 193 TYR A C 1
ATOM 1501 O O . TYR A 1 193 ? 32.852 -28.019 59.790 1.00 27.60 193 TYR A O 1
ATOM 1510 N N . ILE A 1 194 ? 31.256 -29.582 60.066 1.00 22.65 194 ILE A N 1
ATOM 1511 C CA . ILE A 1 194 ? 30.335 -28.664 60.735 1.00 22.89 194 ILE A CA 1
ATOM 1512 C C . ILE A 1 194 ? 30.421 -28.958 62.234 1.00 23.74 194 ILE A C 1
ATOM 1513 O O . ILE A 1 194 ? 30.159 -30.091 62.656 1.00 24.82 194 ILE A O 1
ATOM 1518 N N . ASN A 1 195 ? 30.796 -27.963 63.041 1.00 24.22 195 ASN A N 1
ATOM 1519 C CA . ASN A 1 195 ? 30.897 -28.179 64.485 1.00 21.84 195 ASN A CA 1
ATOM 1520 C C . ASN A 1 195 ? 29.581 -27.931 65.211 1.00 23.07 195 ASN A C 1
ATOM 1521 O O . ASN A 1 195 ? 28.560 -27.644 64.578 1.00 22.13 195 ASN A O 1
ATOM 1526 N N . ASP A 1 196 ? 29.612 -28.037 66.541 1.00 22.12 196 ASP A N 1
ATOM 1527 C CA . ASP A 1 196 ? 28.420 -27.866 67.366 1.00 24.28 196 ASP A CA 1
ATOM 1528 C C . ASP A 1 196 ? 27.647 -26.577 67.116 1.00 25.80 196 ASP A C 1
ATOM 1529 O O . ASP A 1 196 ? 26.425 -26.535 67.290 1.00 25.55 196 ASP A O 1
ATOM 1534 N N . TYR A 1 197 ? 28.353 -25.524 66.719 1.00 24.41 197 TYR A N 1
ATOM 1535 C CA . TYR A 1 197 ? 27.705 -24.237 66.499 1.00 25.95 197 TYR A CA 1
ATOM 1536 C C . TYR A 1 197 ? 27.280 -23.945 65.066 1.00 25.42 197 TYR A C 1
ATOM 1537 O O . TYR A 1 197 ? 26.597 -22.959 64.815 1.00 26.86 197 TYR A O 1
ATOM 1546 N N . GLY A 1 198 ? 27.666 -24.797 64.124 1.00 24.56 198 GLY A N 1
ATOM 1547 C CA . GLY A 1 198 ? 27.299 -24.540 62.746 1.00 24.02 198 GLY A CA 1
ATOM 1548 C C . GLY A 1 198 ? 28.468 -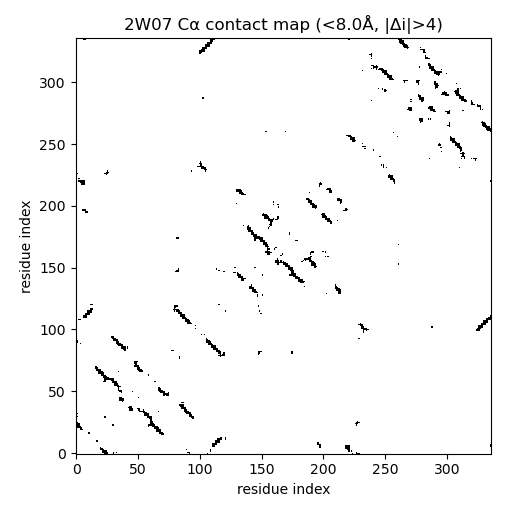23.906 62.011 1.00 25.09 198 GLY A C 1
ATOM 1549 O O . GLY A 1 198 ? 28.370 -23.561 60.832 1.00 23.85 198 GLY A O 1
ATOM 1550 N N . GLY A 1 199 ? 29.580 -23.741 62.722 1.00 25.05 199 GLY A N 1
ATOM 1551 C CA . GLY A 1 199 ? 30.768 -23.192 62.098 1.00 25.03 199 GLY A CA 1
ATOM 1552 C C . GLY A 1 199 ? 31.311 -24.310 61.227 1.00 25.96 199 GLY A C 1
ATOM 1553 O O . GLY A 1 199 ? 30.971 -25.477 61.440 1.00 22.87 199 GLY A O 1
ATOM 1554 N N . ARG A 1 200 ? 32.141 -23.972 60.246 1.00 26.90 200 ARG A N 1
ATOM 1555 C CA . ARG A 1 200 ? 32.699 -24.981 59.355 1.00 28.72 200 ARG A CA 1
ATOM 1556 C C . ARG A 1 200 ? 34.211 -24.870 59.338 1.00 29.23 200 ARG A C 1
ATOM 1557 O O . ARG A 1 200 ? 34.800 -24.288 58.422 1.00 31.94 200 ARG A O 1
ATOM 1565 N N . PRO A 1 201 ? 34.863 -25.429 60.364 1.00 28.62 201 PRO A N 1
ATOM 1566 C CA . PRO A 1 201 ? 36.321 -25.396 60.481 1.00 28.58 201 PRO A CA 1
ATOM 1567 C C . PRO A 1 201 ? 36.998 -26.235 59.407 1.00 30.97 201 PRO A C 1
ATOM 1568 O O . PRO A 1 201 ? 36.396 -27.154 58.840 1.00 29.88 201 PRO A O 1
ATOM 1572 N N . VAL A 1 202 ? 38.256 -25.912 59.135 1.00 30.58 202 VAL A N 1
ATOM 1573 C CA . VAL A 1 202 ? 39.028 -26.650 58.154 1.00 33.70 202 VAL A CA 1
ATOM 1574 C C . VAL A 1 202 ? 40.204 -27.274 58.889 1.00 33.22 202 VAL A C 1
ATOM 1575 O O . VAL A 1 202 ? 40.844 -26.630 59.723 1.00 33.96 202 VAL A O 1
ATOM 1579 N N . LEU A 1 203 ? 40.480 -28.531 58.583 1.00 34.36 203 LEU A N 1
ATOM 1580 C CA . LEU A 1 203 ? 41.583 -29.245 59.203 1.00 36.42 203 LEU A CA 1
ATOM 1581 C C . LEU A 1 203 ? 42.667 -29.529 58.172 1.00 38.39 203 LEU A C 1
ATOM 1582 O O . LEU A 1 203 ? 42.385 -29.656 56.981 1.00 40.20 203 LEU A O 1
ATOM 1587 N N . SER A 1 204 ? 43.906 -29.629 58.633 1.00 38.81 204 SER A N 1
ATOM 1588 C CA . SER A 1 204 ? 45.013 -29.916 57.737 1.00 41.18 204 SER A CA 1
ATOM 1589 C C . SER A 1 204 ? 45.628 -31.252 58.131 1.00 40.97 204 SER A C 1
ATOM 1590 O O . SER A 1 204 ? 45.951 -31.471 59.295 1.00 42.60 204 SER A O 1
ATOM 1593 N N . PHE A 1 205 ? 45.774 -32.149 57.163 1.00 41.16 205 PHE A N 1
ATOM 1594 C CA . PHE A 1 205 ? 46.355 -33.461 57.421 1.00 41.04 205 PHE A CA 1
ATOM 1595 C C . PHE A 1 205 ? 47.748 -33.600 56.819 1.00 43.97 205 PHE A C 1
ATOM 1596 O O . PHE A 1 205 ? 48.071 -32.991 55.795 1.00 43.62 205 PHE A O 1
ATOM 1604 N N . ILE A 1 206 ? 48.570 -34.405 57.479 1.00 45.67 206 ILE A N 1
ATOM 1605 C CA . ILE A 1 206 ? 49.920 -34.682 57.021 1.00 48.78 206 ILE A CA 1
ATOM 1606 C C . ILE A 1 206 ? 49.918 -36.197 56.894 1.00 49.68 206 ILE A C 1
ATOM 1607 O O . ILE A 1 206 ? 49.435 -36.895 57.784 1.00 49.50 206 ILE A O 1
ATOM 1612 N N . CYS A 1 207 ? 50.435 -36.710 55.785 1.00 51.88 207 CYS A N 1
ATOM 1613 C CA . CYS A 1 207 ? 50.427 -38.149 55.574 1.00 53.44 207 CYS A CA 1
ATOM 1614 C C . CYS A 1 207 ? 51.756 -38.862 55.768 1.00 54.64 207 CYS A C 1
ATOM 1615 O O . CYS A 1 207 ? 52.830 -38.311 55.517 1.00 54.53 207 CYS A O 1
ATOM 1618 N N . ASN A 1 208 ? 51.650 -40.104 56.228 1.00 56.64 208 ASN A N 1
ATOM 1619 C CA . ASN A 1 208 ? 52.784 -40.984 56.457 1.00 58.01 208 ASN A CA 1
ATOM 1620 C C . ASN A 1 208 ? 52.419 -42.250 55.691 1.00 58.37 208 ASN A C 1
ATOM 1621 O O . ASN A 1 208 ? 51.987 -43.247 56.277 1.00 58.60 208 ASN A O 1
ATOM 1626 N N . GLY A 1 209 ? 52.578 -42.189 54.373 1.00 57.96 209 GLY A N 1
ATOM 1627 C CA . GLY A 1 209 ? 52.242 -43.317 53.528 1.00 55.92 209 GLY A CA 1
ATOM 1628 C C . GLY A 1 209 ? 50.812 -43.145 53.060 1.00 55.46 209 GLY A C 1
ATOM 1629 O O . GLY A 1 209 ? 50.481 -42.159 52.404 1.00 55.26 209 GLY A O 1
ATOM 1630 N N . SER A 1 210 ? 49.957 -44.099 53.404 1.00 53.95 210 SER A N 1
ATOM 1631 C CA . SER A 1 210 ? 48.557 -44.029 53.019 1.00 53.14 210 SER A CA 1
ATOM 1632 C C . SER A 1 210 ? 47.711 -43.500 54.180 1.00 51.88 210 SER A C 1
ATOM 1633 O O . SER A 1 210 ? 46.533 -43.192 54.012 1.00 50.11 210 SER A O 1
ATOM 1636 N N . ARG A 1 211 ? 48.327 -43.391 55.353 1.00 51.28 211 ARG A N 1
ATOM 1637 C CA . ARG A 1 211 ? 47.641 -42.918 56.550 1.00 51.12 211 ARG A CA 1
ATOM 1638 C C . ARG A 1 211 ? 47.957 -41.453 56.837 1.00 50.68 211 ARG A C 1
ATOM 1639 O O . ARG A 1 211 ? 49.115 -41.081 57.020 1.00 50.20 211 ARG A O 1
ATOM 1647 N N . CYS A 1 212 ? 46.915 -40.629 56.874 1.00 50.66 212 CYS A N 1
ATOM 1648 C CA . CYS A 1 212 ? 47.061 -39.202 57.130 1.00 49.47 212 CYS A CA 1
ATOM 1649 C C . CYS A 1 212 ? 46.409 -38.815 58.460 1.00 48.71 212 CYS A C 1
ATOM 1650 O O . CYS A 1 212 ? 45.314 -39.281 58.784 1.00 46.78 212 CYS A O 1
ATOM 1653 N N . SER A 1 213 ? 47.085 -37.962 59.222 1.00 47.35 213 SER A N 1
ATOM 1654 C CA . SER A 1 213 ? 46.577 -37.509 60.511 1.00 49.58 213 SER A CA 1
ATOM 1655 C C . SER A 1 213 ? 46.705 -35.992 60.631 1.00 49.77 213 SER A C 1
ATOM 1656 O O . SER A 1 213 ? 47.585 -35.387 60.019 1.00 50.16 213 SER A O 1
ATOM 1659 N N . VAL A 1 214 ? 45.828 -35.381 61.421 1.00 50.61 214 VAL A N 1
ATOM 1660 C CA . VAL A 1 214 ? 45.845 -33.930 61.605 1.00 51.83 214 VAL A CA 1
ATOM 1661 C C . VAL A 1 214 ? 47.213 -33.448 62.089 1.00 53.70 214 VAL A C 1
ATOM 1662 O O . VAL A 1 214 ? 47.764 -33.983 63.051 1.00 52.57 214 VAL A O 1
ATOM 1666 N N . LYS A 1 215 ? 47.754 -32.437 61.416 1.00 55.37 215 LYS A N 1
ATOM 1667 C CA . LYS A 1 215 ? 49.062 -31.894 61.769 1.00 57.90 215 LYS A CA 1
ATOM 1668 C C . LYS A 1 215 ? 49.123 -31.436 63.228 1.00 59.31 215 LYS A C 1
ATOM 1669 O O . LYS A 1 215 ? 48.055 -31.111 63.795 1.00 59.20 215 LYS A O 1
ATOM 1671 N N . LYS A 1 216 ? 50.245 -31.400 63.783 1.00 59.76 216 LYS A N 1
ATOM 1672 N N . ASN B 2 9 ? 24.325 -14.269 66.020 1.00 59.41 9 ASN B N 1
ATOM 1673 C CA . ASN B 2 9 ? 24.408 -15.015 67.311 1.00 59.98 9 ASN B CA 1
ATOM 1674 C C . ASN B 2 9 ? 25.489 -16.083 67.236 1.00 59.34 9 ASN B C 1
ATOM 1675 O O . ASN B 2 9 ? 26.067 -16.312 66.174 1.00 60.07 9 ASN B O 1
ATOM 1677 N N . VAL B 2 10 ? 25.762 -16.733 68.366 1.00 58.35 10 VAL B N 1
ATOM 1678 C CA . VAL B 2 10 ? 26.780 -17.782 68.414 1.00 55.68 10 VAL B CA 1
ATOM 1679 C C . VAL B 2 10 ? 26.451 -18.938 67.478 1.00 52.77 10 VAL B C 1
ATOM 1680 O O . VAL B 2 10 ? 27.355 -19.514 66.871 1.00 53.54 10 VAL B O 1
ATOM 1684 N N . TYR B 2 11 ? 25.169 -19.283 67.355 1.00 48.18 11 TYR B N 1
ATOM 1685 C CA . TYR B 2 11 ? 24.782 -20.378 66.465 1.00 43.58 11 TYR B CA 1
ATOM 1686 C C . TYR B 2 11 ? 24.531 -19.885 65.055 1.00 41.21 11 TYR B C 1
ATOM 1687 O O . TYR B 2 11 ? 23.791 -18.924 64.850 1.00 40.90 11 TYR B O 1
ATOM 1696 N N . ILE B 2 12 ? 25.160 -20.534 64.082 1.00 38.99 12 ILE B N 1
ATOM 1697 C CA . ILE B 2 12 ? 24.945 -20.166 62.696 1.00 38.64 12 ILE B CA 1
ATOM 1698 C C . ILE B 2 12 ? 23.526 -20.640 62.402 1.00 36.39 12 ILE B C 1
ATOM 1699 O O . ILE B 2 12 ? 23.213 -21.814 62.570 1.00 36.46 12 ILE B O 1
ATOM 1704 N N . PRO B 2 13 ? 22.645 -19.724 61.973 1.00 35.17 13 PRO B N 1
ATOM 1705 C CA . PRO B 2 13 ? 21.256 -20.079 61.677 1.00 32.99 13 PRO B CA 1
ATOM 1706 C C . PRO B 2 13 ? 21.022 -20.754 60.341 1.00 31.80 13 PRO B C 1
ATOM 1707 O O . PRO B 2 13 ? 21.889 -20.766 59.473 1.00 30.33 13 PRO B O 1
ATOM 1711 N N . PRO B 2 14 ? 19.832 -21.342 60.167 1.00 31.56 14 PRO B N 1
ATOM 1712 C CA . PRO B 2 14 ? 19.505 -22.011 58.910 1.00 31.83 14 PRO B CA 1
ATOM 1713 C C . PRO B 2 14 ? 19.163 -20.963 57.862 1.00 33.55 14 PRO B C 1
ATOM 1714 O O . PRO B 2 14 ? 18.967 -19.791 58.182 1.00 32.90 14 PRO B O 1
ATOM 1718 N N . CYS B 2 15 ? 19.088 -21.385 56.613 1.00 33.57 15 CYS B N 1
ATOM 1719 C CA . CYS B 2 15 ? 18.790 -20.469 55.529 1.00 37.13 15 CYS B CA 1
ATOM 1720 C C . CYS B 2 15 ? 17.369 -19.914 55.585 1.00 36.75 15 CYS B C 1
ATOM 1721 O O . CYS B 2 15 ? 16.453 -20.549 56.109 1.00 36.59 15 CYS B O 1
ATOM 1724 N N . THR B 2 16 ? 17.208 -18.706 55.059 1.00 37.06 16 THR B N 1
ATOM 1725 C CA . THR B 2 16 ? 15.915 -18.040 55.011 1.00 37.55 16 THR B CA 1
ATOM 1726 C C . THR B 2 16 ? 15.296 -18.427 53.670 1.00 36.92 16 THR B C 1
ATOM 1727 O O . THR B 2 16 ? 15.978 -18.429 52.648 1.00 36.26 16 THR B O 1
ATOM 1731 N N . ILE B 2 17 ? 14.011 -18.767 53.678 1.00 36.67 17 ILE B N 1
ATOM 1732 C CA . ILE B 2 17 ? 13.328 -19.192 52.462 1.00 36.09 17 ILE B CA 1
ATOM 1733 C C . ILE B 2 17 ? 12.446 -18.102 51.869 1.00 38.11 17 ILE B C 1
ATOM 1734 O O . ILE B 2 17 ? 11.478 -17.653 52.491 1.00 34.88 17 ILE B O 1
ATOM 1739 N N . ASN B 2 18 ? 12.800 -17.714 50.644 1.00 40.12 18 ASN B N 1
ATOM 1740 C CA . ASN B 2 18 ? 12.146 -16.653 49.889 1.00 42.41 18 ASN B CA 1
ATOM 1741 C C . ASN B 2 18 ? 11.700 -15.497 50.790 1.00 41.93 18 ASN B C 1
ATOM 1742 O O . ASN B 2 18 ? 10.531 -15.121 50.854 1.00 39.68 18 ASN B O 1
ATOM 1747 N N . ASN B 2 19 ? 12.688 -14.953 51.494 1.00 42.60 19 ASN B N 1
ATOM 1748 C CA . ASN B 2 19 ? 12.521 -13.819 52.400 1.00 44.70 19 ASN B CA 1
ATOM 1749 C C . ASN B 2 19 ? 11.382 -13.927 53.405 1.00 42.13 19 ASN B C 1
ATOM 1750 O O . ASN B 2 19 ? 10.615 -12.982 53.586 1.00 42.12 19 ASN B O 1
ATOM 1755 N N . GLY B 2 20 ? 11.283 -15.081 54.057 1.00 39.58 20 GLY B N 1
ATOM 1756 C CA . GLY B 2 20 ? 10.256 -15.292 55.061 1.00 36.46 20 GLY B CA 1
ATOM 1757 C C . GLY B 2 20 ? 8.828 -15.031 54.622 1.00 35.91 20 GLY B C 1
ATOM 1758 O O . GLY B 2 20 ? 7.939 -14.892 55.466 1.00 32.86 20 GLY B O 1
ATOM 1759 N N . GLN B 2 21 ? 8.601 -14.967 53.312 1.00 34.63 21 GLN B N 1
ATOM 1760 C CA . GLN B 2 21 ? 7.263 -14.728 52.789 1.00 36.17 21 GLN B CA 1
ATOM 1761 C C . GLN B 2 21 ? 6.526 -16.051 52.637 1.00 38.04 21 GLN B C 1
ATOM 1762 O O . GLN B 2 21 ? 7.135 -17.115 52.630 1.00 37.63 21 GLN B O 1
ATOM 1764 N N . ASN B 2 22 ? 5.209 -15.980 52.507 1.00 39.68 22 ASN B N 1
ATOM 1765 C CA . ASN B 2 22 ? 4.407 -17.179 52.367 1.00 40.32 22 ASN B CA 1
ATOM 1766 C C . ASN B 2 22 ? 4.491 -17.703 50.937 1.00 40.49 22 ASN B C 1
ATOM 1767 O O . ASN B 2 22 ? 4.567 -16.929 49.986 1.00 38.35 22 ASN B O 1
ATOM 1772 N N . ILE B 2 23 ? 4.497 -19.023 50.791 1.00 41.60 23 ILE B N 1
ATOM 1773 C CA . ILE B 2 23 ? 4.586 -19.632 49.470 1.00 42.42 23 ILE B CA 1
ATOM 1774 C C . ILE B 2 23 ? 3.256 -20.239 49.063 1.00 43.92 23 ILE B C 1
ATOM 1775 O O . ILE B 2 23 ? 2.753 -21.161 49.707 1.00 43.55 23 ILE B O 1
ATOM 1780 N N . VAL B 2 24 ? 2.692 -19.712 47.984 1.00 46.45 24 VAL B N 1
ATOM 1781 C CA . VAL B 2 24 ? 1.420 -20.197 47.471 1.00 48.45 24 VAL B CA 1
ATOM 1782 C C . VAL B 2 24 ? 1.437 -20.266 45.947 1.00 48.91 24 VAL B C 1
ATOM 1783 O O . VAL B 2 24 ? 1.767 -19.293 45.273 1.00 48.22 24 VAL B O 1
ATOM 1787 N N . VAL B 2 25 ? 1.100 -21.433 45.412 1.00 51.09 25 VAL B N 1
ATOM 1788 C CA . VAL B 2 25 ? 1.047 -21.625 43.971 1.00 51.40 25 VAL B CA 1
ATOM 1789 C C . VAL B 2 25 ? -0.409 -21.407 43.568 1.00 52.74 25 VAL B C 1
ATOM 1790 O O . VAL B 2 25 ? -1.269 -22.239 43.861 1.00 53.20 25 VAL B O 1
ATOM 1794 N N . ASP B 2 26 ? -0.682 -20.284 42.911 1.00 53.53 26 ASP B N 1
ATOM 1795 C CA . ASP B 2 26 ? -2.037 -19.949 42.483 1.00 54.51 26 ASP B CA 1
ATOM 1796 C C . ASP B 2 26 ? -2.290 -20.389 41.048 1.00 55.48 26 ASP B C 1
ATOM 1797 O O . ASP B 2 26 ? -1.485 -20.128 40.155 1.00 55.85 26 ASP B O 1
ATOM 1799 N N . PHE B 2 27 ? -3.414 -21.061 40.832 1.00 56.70 27 PHE B N 1
ATOM 1800 C CA . PHE B 2 27 ? -3.769 -21.537 39.503 1.00 58.68 27 PHE B CA 1
ATOM 1801 C C . PHE B 2 27 ? -4.825 -20.636 38.877 1.00 59.94 27 PHE B C 1
ATOM 1802 O O . PHE B 2 27 ? -5.379 -20.945 37.825 1.00 60.56 27 PHE B O 1
ATOM 1810 N N . GLY B 2 28 ? -5.093 -19.515 39.534 1.00 62.32 28 GLY B N 1
ATOM 1811 C CA . GLY B 2 28 ? -6.084 -18.587 39.026 1.00 65.13 28 GLY B CA 1
ATOM 1812 C C . GLY B 2 28 ? -7.467 -19.203 38.982 1.00 66.61 28 GLY B C 1
ATOM 1813 O O . GLY B 2 28 ? -7.752 -20.162 39.700 1.00 67.14 28 GLY B O 1
ATOM 1814 N N . ASN B 2 29 ? -8.331 -18.657 38.134 1.00 68.14 29 ASN B N 1
ATOM 1815 C CA . ASN B 2 29 ? -9.686 -19.167 38.018 1.00 69.61 29 ASN B CA 1
ATOM 1816 C C . ASN B 2 29 ? -9.788 -20.115 36.829 1.00 69.99 29 ASN B C 1
ATOM 1817 O O . ASN B 2 29 ? -9.900 -19.684 35.679 1.00 70.18 29 ASN B O 1
ATOM 1822 N N . ILE B 2 30 ? -9.742 -21.412 37.118 1.00 69.57 30 ILE B N 1
ATOM 1823 C CA . ILE B 2 30 ? -9.822 -22.431 36.082 1.00 69.18 30 ILE B CA 1
ATOM 1824 C C . ILE B 2 30 ? -10.833 -23.502 36.465 1.00 69.28 30 ILE B C 1
ATOM 1825 O O . ILE B 2 30 ? -11.033 -23.781 37.645 1.00 69.03 30 ILE B O 1
ATOM 1830 N N . ASN B 2 31 ? -11.472 -24.096 35.462 1.00 70.09 31 ASN B N 1
ATOM 1831 C CA . ASN B 2 31 ? -12.451 -25.147 35.706 1.00 71.04 31 ASN B CA 1
ATOM 1832 C C . ASN B 2 31 ? -11.689 -26.450 35.897 1.00 71.23 31 ASN B C 1
ATOM 1833 O O . ASN B 2 31 ? -10.878 -26.825 35.051 1.00 71.70 31 ASN B O 1
ATOM 1838 N N . PRO B 2 32 ? -11.932 -27.154 37.015 1.00 71.33 32 PRO B N 1
ATOM 1839 C CA . PRO B 2 32 ? -11.254 -28.423 37.299 1.00 71.23 32 PRO B CA 1
ATOM 1840 C C . PRO B 2 32 ? -11.313 -29.437 36.150 1.00 71.87 32 PRO B C 1
ATOM 1841 O O . PRO B 2 32 ? -10.797 -30.549 36.268 1.00 71.75 32 PRO B O 1
ATOM 1845 N N . GLU B 2 33 ? -11.946 -29.049 35.044 1.00 72.59 33 GLU B N 1
ATOM 1846 C CA . GLU B 2 33 ? -12.053 -29.905 33.863 1.00 72.78 33 GLU B CA 1
ATOM 1847 C C . GLU B 2 33 ? -10.966 -29.537 32.855 1.00 72.04 33 GLU B C 1
ATOM 1848 O O . GLU B 2 33 ? -11.142 -28.635 32.035 1.00 71.94 33 GLU B O 1
ATOM 1854 N N . HIS B 2 34 ? -9.847 -30.252 32.919 1.00 71.29 34 HIS B N 1
ATOM 1855 C CA . HIS B 2 34 ? -8.711 -29.995 32.041 1.00 71.16 34 HIS B CA 1
ATOM 1856 C C . HIS B 2 34 ? -8.081 -31.275 31.496 1.00 70.54 34 HIS B C 1
ATOM 1857 O O . HIS B 2 34 ? -8.536 -32.380 31.790 1.00 69.59 34 HIS B O 1
ATOM 1864 N N . VAL B 2 35 ? -7.013 -31.106 30.719 1.00 69.89 35 VAL B N 1
ATOM 1865 C CA . VAL B 2 35 ? -6.306 -32.219 30.092 1.00 69.73 35 VAL B CA 1
ATOM 1866 C C . VAL B 2 35 ? -5.231 -32.868 30.956 1.00 69.87 35 VAL B C 1
ATOM 1867 O O . VAL B 2 35 ? -4.653 -33.883 30.570 1.00 68.62 35 VAL B O 1
ATOM 1871 N N . ASP B 2 36 ? -4.968 -32.275 32.118 1.00 71.29 36 ASP B N 1
ATOM 1872 C CA . ASP B 2 36 ? -3.962 -32.772 33.057 1.00 72.95 36 ASP B CA 1
ATOM 1873 C C . ASP B 2 36 ? -2.795 -33.500 32.395 1.00 74.65 36 ASP B C 1
ATOM 1874 O O . ASP B 2 36 ? -2.347 -34.542 32.871 1.00 75.55 36 ASP B O 1
ATOM 1879 N N . ASN B 2 37 ? -2.308 -32.939 31.295 1.00 76.10 37 ASN B N 1
ATOM 1880 C CA . ASN B 2 37 ? -1.187 -33.509 30.560 1.00 77.52 37 ASN B CA 1
ATOM 1881 C C . ASN B 2 37 ? -0.475 -32.343 29.897 1.00 78.33 37 ASN B C 1
ATOM 1882 O O . ASN B 2 37 ? 0.495 -32.517 29.162 1.00 79.18 37 ASN B O 1
ATOM 1884 N N . SER B 2 38 ? -0.983 -31.148 30.183 1.00 78.16 38 SER B N 1
ATOM 1885 C CA . SER B 2 38 ? -0.458 -29.900 29.652 1.00 78.37 38 SER B CA 1
ATOM 1886 C C . SER B 2 38 ? -1.539 -28.853 29.865 1.00 78.24 38 SER B C 1
ATOM 1887 O O . SER B 2 38 ? -2.348 -28.598 28.974 1.00 78.73 38 SER B O 1
ATOM 1889 N N . ARG B 2 39 ? -1.563 -28.262 31.053 1.00 77.91 39 ARG B N 1
ATOM 1890 C CA . ARG B 2 39 ? -2.558 -27.251 31.375 1.00 78.23 39 ARG B CA 1
ATOM 1891 C C . ARG B 2 39 ? -1.910 -26.128 32.163 1.00 78.01 39 ARG B C 1
ATOM 1892 O O . ARG B 2 39 ? -0.885 -25.579 31.755 1.00 78.62 39 ARG B O 1
ATOM 1894 N N . GLY B 2 40 ? -2.517 -25.798 33.298 1.00 77.65 40 GLY B N 1
ATOM 1895 C CA . GLY B 2 40 ? -1.998 -24.740 34.142 1.00 76.34 40 GLY B CA 1
ATOM 1896 C C . GLY B 2 40 ? -0.710 -25.117 34.839 1.00 75.28 40 GLY B C 1
ATOM 1897 O O . GLY B 2 40 ? -0.610 -25.016 36.060 1.00 76.39 40 GLY B O 1
ATOM 1898 N N . GLU B 2 41 ? 0.278 -25.557 34.067 1.00 73.51 41 GLU B N 1
ATOM 1899 C CA . GLU B 2 41 ? 1.566 -25.934 34.629 1.00 71.59 41 GLU B CA 1
ATOM 1900 C C . GLU B 2 41 ? 2.197 -24.691 35.239 1.00 70.43 41 GLU B C 1
ATOM 1901 O O . GLU B 2 41 ? 2.987 -24.005 34.591 1.00 71.31 41 GLU B O 1
ATOM 1903 N N . VAL B 2 42 ? 1.837 -24.397 36.485 1.00 67.78 42 VAL B N 1
ATOM 1904 C CA . VAL B 2 42 ? 2.369 -23.230 37.177 1.00 64.64 42 VAL B CA 1
ATOM 1905 C C . VAL B 2 42 ? 3.722 -23.545 37.798 1.00 62.73 42 VAL B C 1
ATOM 1906 O O . VAL B 2 42 ? 3.837 -24.426 38.650 1.00 61.33 42 VAL B O 1
ATOM 1910 N N . THR B 2 43 ? 4.744 -22.822 37.357 1.00 60.45 43 THR B N 1
ATOM 1911 C CA . THR B 2 43 ? 6.088 -23.016 37.872 1.00 58.94 43 THR B CA 1
ATOM 1912 C C . THR B 2 43 ? 6.349 -22.029 38.998 1.00 58.34 43 THR B C 1
ATOM 1913 O O . THR B 2 43 ? 5.899 -20.883 38.951 1.00 58.42 43 THR B O 1
ATOM 1917 N N . LYS B 2 44 ? 7.070 -22.480 40.016 1.00 56.52 44 LYS B N 1
ATOM 1918 C CA . LYS B 2 44 ? 7.385 -21.624 41.147 1.00 55.56 44 LYS B CA 1
ATOM 1919 C C . LYS B 2 44 ? 8.874 -21.675 41.458 1.00 54.71 44 LYS B C 1
ATOM 1920 O O . LYS B 2 44 ? 9.494 -22.738 41.415 1.00 52.86 44 LYS B O 1
ATOM 1922 N N . THR B 2 45 ? 9.441 -20.512 41.758 1.00 53.61 45 THR B N 1
ATOM 1923 C CA . THR B 2 45 ? 10.851 -20.413 42.096 1.00 53.36 45 THR B CA 1
ATOM 1924 C C . THR B 2 45 ? 10.980 -19.737 43.456 1.00 53.00 45 THR B C 1
ATOM 1925 O O . THR B 2 45 ? 10.602 -18.575 43.622 1.00 54.00 45 THR B O 1
ATOM 1929 N N . ILE B 2 46 ? 11.501 -20.474 44.430 1.00 50.60 46 ILE B N 1
ATOM 1930 C CA . ILE B 2 46 ? 11.677 -19.931 45.766 1.00 48.58 46 ILE B CA 1
ATOM 1931 C C . ILE B 2 46 ? 13.166 -19.837 46.092 1.00 46.97 46 ILE B C 1
ATOM 1932 O O . ILE B 2 46 ? 13.921 -20.790 45.899 1.00 45.19 46 ILE B O 1
ATOM 1937 N N . SER B 2 47 ? 13.577 -18.668 46.575 1.00 44.59 47 SER B N 1
ATOM 1938 C CA . SER B 2 47 ? 14.972 -18.408 46.904 1.00 43.37 47 SER B CA 1
ATOM 1939 C C . SER B 2 47 ? 15.422 -18.958 48.254 1.00 42.26 47 SER B C 1
ATOM 1940 O O . SER B 2 47 ? 14.655 -18.990 49.222 1.00 39.64 47 SER B O 1
ATOM 1943 N N . ILE B 2 48 ? 16.682 -19.383 48.296 1.00 41.06 48 ILE B N 1
ATOM 1944 C CA . ILE B 2 48 ? 17.297 -19.938 49.496 1.00 41.47 48 ILE B CA 1
ATOM 1945 C C . ILE B 2 48 ? 18.554 -19.128 49.827 1.00 41.99 48 ILE B C 1
ATOM 1946 O O . ILE B 2 48 ? 19.576 -19.266 49.156 1.00 41.69 48 ILE B O 1
ATOM 1951 N N . SER B 2 49 ? 18.476 -18.290 50.857 1.00 43.25 49 SER B N 1
ATOM 1952 C CA . SER B 2 49 ? 19.612 -17.463 51.276 1.00 44.51 49 SER B CA 1
ATOM 1953 C C . SER B 2 49 ? 20.237 -18.035 52.545 1.00 44.25 49 SER B C 1
ATOM 1954 O O . SER B 2 49 ? 19.613 -18.037 53.603 1.00 43.18 49 SER B O 1
ATOM 1957 N N . CYS B 2 50 ? 21.470 -18.516 52.437 1.00 47.86 50 CYS B N 1
ATOM 1958 C CA . CYS B 2 50 ? 22.155 -19.108 53.583 1.00 51.06 50 CYS B CA 1
ATOM 1959 C C . CYS B 2 50 ? 23.259 -18.242 54.180 1.00 54.00 50 CYS B C 1
ATOM 1960 O O . CYS B 2 50 ? 23.768 -17.334 53.526 1.00 53.84 50 CYS B O 1
ATOM 1963 N N . PRO B 2 51 ? 23.641 -18.526 55.441 1.00 57.59 51 PRO B N 1
ATOM 1964 C CA . PRO B 2 51 ? 24.679 -17.832 56.216 1.00 59.48 51 PRO B CA 1
ATOM 1965 C C . PRO B 2 51 ? 26.113 -18.170 55.799 1.00 60.85 51 PRO B C 1
ATOM 1966 O O . PRO B 2 51 ? 27.008 -17.322 55.880 1.00 61.07 51 PRO B O 1
ATOM 1970 N N . TYR B 2 52 ? 26.325 -19.412 55.371 1.00 60.84 52 TYR B N 1
ATOM 1971 C CA . TYR B 2 52 ? 27.650 -19.866 54.957 1.00 60.70 52 TYR B CA 1
ATOM 1972 C C . TYR B 2 52 ? 27.725 -20.085 53.451 1.00 59.37 52 TYR B C 1
ATOM 1973 O O . TYR B 2 52 ? 26.994 -20.902 52.899 1.00 59.69 52 TYR B O 1
ATOM 1975 N N . GLY B 2 55 ? 26.210 -25.852 50.225 1.00 62.74 55 GLY B N 1
ATOM 1976 C CA . GLY B 2 55 ? 24.911 -25.478 50.755 1.00 62.69 55 GLY B CA 1
ATOM 1977 C C . GLY B 2 55 ? 24.471 -26.393 51.881 1.00 62.85 55 GLY B C 1
ATOM 1978 O O . GLY B 2 55 ? 23.872 -25.946 52.866 1.00 62.76 55 GLY B O 1
ATOM 1979 N N . SER B 2 56 ? 24.771 -27.681 51.724 1.00 61.57 56 SER B N 1
ATOM 1980 C CA . SER B 2 56 ? 24.431 -28.704 52.709 1.00 59.42 56 SER B CA 1
ATOM 1981 C C . SER B 2 56 ? 22.988 -28.648 53.209 1.00 58.72 56 SER B C 1
ATOM 1982 O O . SER B 2 56 ? 22.726 -28.367 54.384 1.00 58.08 56 SER B O 1
ATOM 1985 N N . LEU B 2 57 ? 22.056 -28.945 52.307 1.00 57.75 57 LEU B N 1
ATOM 1986 C CA . LEU B 2 57 ? 20.634 -28.934 52.630 1.00 56.18 57 LEU B CA 1
ATOM 1987 C C . LEU B 2 57 ? 19.868 -29.845 51.665 1.00 53.93 57 LEU B C 1
ATOM 1988 O O . LEU B 2 57 ? 20.164 -29.882 50.470 1.00 54.46 57 LEU B O 1
ATOM 1993 N N . TRP B 2 58 ? 18.893 -30.582 52.193 1.00 50.89 58 TRP B N 1
ATOM 1994 C CA . TRP B 2 58 ? 18.068 -31.482 51.389 1.00 47.89 58 TRP B CA 1
ATOM 1995 C C . TRP B 2 58 ? 16.614 -31.036 51.464 1.00 45.35 58 TRP B C 1
ATOM 1996 O O . TRP B 2 58 ? 16.160 -30.548 52.502 1.00 42.72 58 TRP B O 1
ATOM 2007 N N . ILE B 2 59 ? 15.882 -31.213 50.368 1.00 41.72 59 ILE B N 1
ATOM 2008 C CA . ILE B 2 59 ? 14.479 -30.837 50.336 1.00 38.89 59 ILE B CA 1
ATOM 2009 C C . ILE B 2 59 ? 13.581 -32.020 50.016 1.00 38.97 59 ILE B C 1
ATOM 2010 O O . ILE B 2 59 ? 13.729 -32.659 48.969 1.00 38.08 59 ILE B O 1
ATOM 2015 N N . LYS B 2 60 ? 12.651 -32.301 50.923 1.00 37.10 60 LYS B N 1
ATOM 2016 C CA . LYS B 2 60 ? 11.700 -33.385 50.742 1.00 37.59 60 LYS B CA 1
ATOM 2017 C C . LYS B 2 60 ? 10.297 -32.795 50.785 1.00 38.54 60 LYS B C 1
ATOM 2018 O O . LYS B 2 60 ? 9.992 -31.950 51.627 1.00 39.82 60 LYS B O 1
ATOM 2020 N N . VAL B 2 61 ? 9.448 -33.236 49.867 1.00 39.38 61 VAL B N 1
ATOM 2021 C CA . VAL B 2 61 ? 8.079 -32.749 49.794 1.00 37.83 61 VAL B CA 1
ATOM 2022 C C . VAL B 2 61 ? 7.116 -33.884 50.104 1.00 39.53 61 VAL B C 1
ATOM 2023 O O . VAL B 2 61 ? 7.195 -34.957 49.496 1.00 40.70 61 VAL B O 1
ATOM 2027 N N . THR B 2 62 ? 6.203 -33.649 51.040 1.00 37.21 62 THR B N 1
ATOM 2028 C CA . THR B 2 62 ? 5.236 -34.671 51.410 1.00 39.35 62 THR B CA 1
ATOM 2029 C C . THR B 2 62 ? 3.823 -34.103 51.554 1.00 39.30 62 THR B C 1
ATOM 2030 O O . THR B 2 62 ? 3.628 -32.889 51.607 1.00 36.92 62 THR B O 1
ATOM 2034 N N . GLY B 2 63 ? 2.840 -34.995 51.610 1.00 40.43 63 GLY B N 1
ATOM 2035 C CA . GLY B 2 63 ? 1.459 -34.570 51.746 1.00 41.84 63 GLY B CA 1
ATOM 2036 C C . GLY B 2 63 ? 0.499 -35.685 51.379 1.00 42.93 63 GLY B C 1
ATOM 2037 O O . GLY B 2 63 ? 0.924 -36.795 51.064 1.00 41.69 63 GLY B O 1
ATOM 2038 N N . ASN B 2 64 ? -0.797 -35.392 51.427 1.00 44.91 64 ASN B N 1
ATOM 2039 C CA . ASN B 2 64 ? -1.818 -36.377 51.089 1.00 47.22 64 ASN B CA 1
ATOM 2040 C C . ASN B 2 64 ? -1.775 -36.673 49.597 1.00 47.21 64 ASN B C 1
ATOM 2041 O O . ASN B 2 64 ? -1.699 -35.759 48.777 1.00 47.22 64 ASN B O 1
ATOM 2046 N N . THR B 2 65 ? -1.825 -37.953 49.252 1.00 47.25 65 THR B N 1
ATOM 2047 C CA . THR B 2 65 ? -1.784 -38.376 47.859 1.00 49.43 65 THR B CA 1
ATOM 2048 C C . THR B 2 65 ? -3.084 -39.065 47.469 1.00 50.02 65 THR B C 1
ATOM 2049 O O . THR B 2 65 ? -3.807 -39.564 48.334 1.00 49.30 65 THR B O 1
ATOM 2053 N N . MET B 2 66 ? -3.389 -39.075 46.172 1.00 50.77 66 MET B N 1
ATOM 2054 C CA . MET B 2 66 ? -4.600 -39.737 45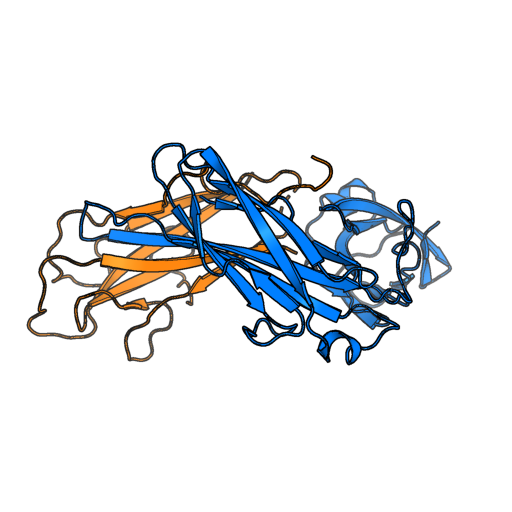.692 1.00 51.96 66 MET B CA 1
ATOM 2055 C C . MET B 2 66 ? -4.243 -41.198 45.488 1.00 51.15 66 MET B C 1
ATOM 2056 O O . MET B 2 66 ? -3.062 -41.552 45.450 1.00 52.19 66 MET B O 1
ATOM 2061 N N . GLY B 2 67 ? -5.257 -42.045 45.351 1.00 50.00 67 GLY B N 1
ATOM 2062 C CA . GLY B 2 67 ? -4.991 -43.452 45.117 1.00 47.11 67 GLY B CA 1
ATOM 2063 C C . GLY B 2 67 ? -4.318 -43.606 43.765 1.00 44.19 67 GLY B C 1
ATOM 2064 O O . GLY B 2 67 ? -4.086 -42.622 43.066 1.00 43.89 67 GLY B O 1
ATOM 2065 N N . GLY B 2 68 ? -3.996 -44.836 43.390 1.00 43.41 68 GLY B N 1
ATOM 2066 C CA . GLY B 2 68 ? -3.357 -45.054 42.107 1.00 43.21 68 GLY B CA 1
ATOM 2067 C C . GLY B 2 68 ? -1.861 -45.291 42.192 1.00 42.90 68 GLY B C 1
ATOM 2068 O O . GLY B 2 68 ? -1.290 -45.383 43.280 1.00 43.43 68 GLY B O 1
ATOM 2069 N N . GLY B 2 69 ? -1.220 -45.373 41.032 1.00 41.55 69 GLY B N 1
ATOM 2070 C CA . GLY B 2 69 ? 0.206 -45.622 41.002 1.00 41.15 69 GLY B CA 1
ATOM 2071 C C . GLY B 2 69 ? 1.087 -44.406 40.816 1.00 40.53 69 GLY B C 1
ATOM 2072 O O . GLY B 2 69 ? 2.292 -44.558 40.666 1.00 39.72 69 GLY B O 1
ATOM 2073 N N . GLN B 2 70 ? 0.509 -43.207 40.817 1.00 42.05 70 GLN B N 1
ATOM 2074 C CA . GLN B 2 70 ? 1.314 -41.998 40.645 1.00 44.17 70 GLN B CA 1
ATOM 2075 C C . GLN B 2 70 ? 2.066 -41.702 41.943 1.00 44.74 70 GLN B C 1
ATOM 2076 O O . GLN B 2 70 ? 1.543 -41.924 43.035 1.00 45.27 70 GLN B O 1
ATOM 2082 N N . ASN B 2 71 ? 3.293 -41.204 41.824 1.00 45.84 71 ASN B N 1
ATOM 2083 C CA . ASN B 2 71 ? 4.109 -40.920 43.001 1.00 47.29 71 ASN B CA 1
ATOM 2084 C C . ASN B 2 71 ? 4.521 -39.460 43.123 1.00 46.80 71 ASN B C 1
ATOM 2085 O O . ASN B 2 71 ? 5.495 -39.141 43.812 1.00 47.44 71 ASN B O 1
ATOM 2090 N N . ASN B 2 72 ? 3.779 -38.571 42.473 1.00 43.80 72 ASN B N 1
ATOM 2091 C CA . ASN B 2 72 ? 4.110 -37.154 42.516 1.00 42.08 72 ASN B CA 1
ATOM 2092 C C . ASN B 2 72 ? 2.848 -36.315 42.449 1.00 40.72 72 ASN B C 1
ATOM 2093 O O . ASN B 2 72 ? 2.875 -35.167 41.991 1.00 39.51 72 ASN B O 1
ATOM 2098 N N . VAL B 2 73 ? 1.743 -36.889 42.912 1.00 37.72 73 VAL B N 1
ATOM 2099 C CA . VAL B 2 73 ? 0.465 -36.200 42.868 1.00 37.55 73 VAL B CA 1
ATOM 2100 C C . VAL B 2 73 ? -0.182 -36.037 44.230 1.00 36.87 73 VAL B C 1
ATOM 2101 O O . VAL B 2 73 ? -0.366 -37.005 44.967 1.00 37.43 73 VAL B O 1
ATOM 2105 N N . LEU B 2 74 ? -0.526 -34.795 44.550 1.00 36.97 74 LEU B N 1
ATOM 2106 C CA . LEU B 2 74 ? -1.168 -34.464 45.811 1.00 38.04 74 LEU B CA 1
ATOM 2107 C C . LEU B 2 74 ? -2.672 -34.471 45.616 1.00 38.26 74 LEU B C 1
ATOM 2108 O O . LEU B 2 74 ? -3.171 -34.049 44.577 1.00 39.37 74 LEU B O 1
ATOM 2113 N N . ALA B 2 75 ? -3.397 -34.950 46.616 1.00 38.28 75 ALA B N 1
ATOM 2114 C CA . ALA B 2 75 ? -4.846 -34.960 46.539 1.00 38.40 75 ALA B CA 1
ATOM 2115 C C . ALA B 2 75 ? -5.284 -33.548 46.895 1.00 39.04 75 ALA B C 1
ATOM 2116 O O . ALA B 2 75 ? -4.514 -32.780 47.475 1.00 39.51 75 ALA B O 1
ATOM 2118 N N . THR B 2 76 ? -6.507 -33.193 46.529 1.00 41.23 76 THR B N 1
ATOM 2119 C CA . THR B 2 76 ? -7.031 -31.869 46.840 1.00 42.54 76 THR B CA 1
ATOM 2120 C C . THR B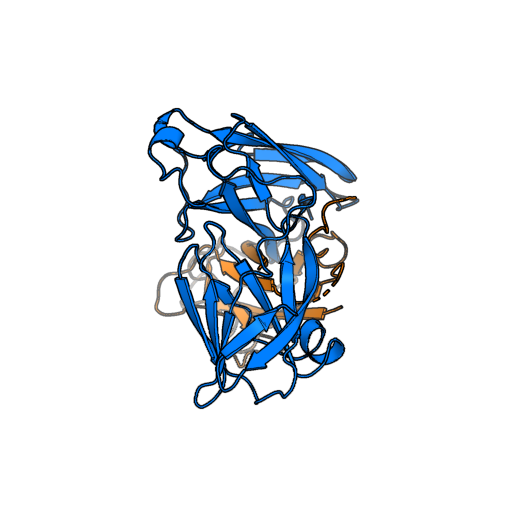 2 76 ? -8.334 -32.065 47.603 1.00 43.75 76 THR B C 1
ATOM 2121 O O . THR B 2 76 ? -8.616 -33.167 48.068 1.00 43.58 76 THR B O 1
ATOM 2125 N N . ASN B 2 77 ? -9.123 -31.002 47.734 1.00 46.20 77 ASN B N 1
ATOM 2126 C CA . ASN B 2 77 ? -10.399 -31.098 48.433 1.00 49.37 77 ASN B CA 1
ATOM 2127 C C . ASN B 2 77 ? -11.494 -31.426 47.425 1.00 50.00 77 ASN B C 1
ATOM 2128 O O . ASN B 2 77 ? -12.664 -31.092 47.617 1.00 52.21 77 ASN B O 1
ATOM 2133 N N . ILE B 2 78 ? -11.088 -32.081 46.342 1.00 49.29 78 ILE B N 1
ATOM 2134 C CA . ILE B 2 78 ? -11.996 -32.498 45.279 1.00 47.62 78 ILE B CA 1
ATOM 2135 C C . ILE B 2 78 ? -11.636 -33.927 44.897 1.00 47.02 78 ILE B C 1
ATOM 2136 O O . ILE B 2 78 ? -10.501 -34.206 44.514 1.00 46.19 78 ILE B O 1
ATOM 2141 N N . THR B 2 79 ? -12.599 -34.834 45.014 1.00 46.78 79 THR B N 1
ATOM 2142 C CA . THR B 2 79 ? -12.360 -36.233 44.685 1.00 45.87 79 THR B CA 1
ATOM 2143 C C . THR B 2 79 ? -11.941 -36.351 43.218 1.00 45.50 79 THR B C 1
ATOM 2144 O O . THR B 2 79 ? -12.461 -35.635 42.361 1.00 44.05 79 THR B O 1
ATOM 2148 N N . HIS B 2 80 ? -10.999 -37.249 42.943 1.00 44.83 80 HIS B N 1
ATOM 2149 C CA . HIS B 2 80 ? -10.503 -37.480 41.585 1.00 46.30 80 HIS B CA 1
ATOM 2150 C C . HIS B 2 80 ? -9.746 -36.302 40.974 1.00 44.89 80 HIS B C 1
ATOM 2151 O O . HIS B 2 80 ? -9.448 -36.299 39.778 1.00 44.98 80 HIS B O 1
ATOM 2158 N N . PHE B 2 81 ? -9.433 -35.302 41.790 1.00 42.70 81 PHE B N 1
ATOM 2159 C CA . PHE B 2 81 ? -8.705 -34.139 41.305 1.00 40.08 81 PHE B CA 1
ATOM 2160 C C . PHE B 2 81 ? -7.478 -33.874 42.176 1.00 39.70 81 PHE B C 1
ATOM 2161 O O . PHE B 2 81 ? -7.579 -33.792 43.401 1.00 38.86 81 PHE B O 1
ATOM 2169 N N . GLY B 2 82 ? -6.318 -33.739 41.547 1.00 38.62 82 GLY B N 1
ATOM 2170 C CA . GLY B 2 82 ? -5.111 -33.491 42.311 1.00 37.20 82 GLY B CA 1
ATOM 2171 C C . GLY B 2 82 ? -4.128 -32.573 41.620 1.00 36.45 82 GLY B C 1
ATOM 2172 O O . GLY B 2 82 ? -4.369 -32.095 40.509 1.00 36.01 82 GLY B O 1
ATOM 2173 N N . ILE B 2 83 ? -3.012 -32.318 42.292 1.00 36.30 83 ILE B N 1
ATOM 2174 C CA . ILE B 2 83 ? -1.967 -31.461 41.750 1.00 35.44 83 ILE B CA 1
ATOM 2175 C C . ILE B 2 83 ? -0.694 -32.283 41.620 1.00 35.48 83 ILE B C 1
ATOM 2176 O O . ILE B 2 83 ? -0.180 -32.792 42.613 1.00 33.66 83 ILE B O 1
ATOM 2181 N N . ALA B 2 84 ? -0.202 -32.424 40.392 1.00 36.26 84 ALA B N 1
ATOM 2182 C CA . ALA B 2 84 ? 1.020 -33.182 40.127 1.00 39.04 84 ALA B CA 1
ATOM 2183 C C . ALA B 2 84 ? 2.224 -32.249 40.240 1.00 39.92 84 ALA B C 1
ATOM 2184 O O . ALA B 2 84 ? 2.144 -31.085 39.857 1.00 42.42 84 ALA B O 1
ATOM 2186 N N . LEU B 2 85 ? 3.340 -32.760 40.757 1.00 41.68 85 LEU B N 1
ATOM 2187 C CA . LEU B 2 85 ? 4.541 -31.943 40.929 1.00 42.27 85 LEU B CA 1
ATOM 2188 C C . LEU B 2 85 ? 5.736 -32.426 40.108 1.00 44.31 85 LEU B C 1
ATOM 2189 O O . LEU B 2 85 ? 5.948 -33.630 39.946 1.00 44.57 85 LEU B O 1
ATOM 2194 N N . TYR B 2 86 ? 6.516 -31.473 39.604 1.00 44.56 86 TYR B N 1
ATOM 2195 C CA . TYR B 2 86 ? 7.704 -31.772 38.813 1.00 47.64 86 TYR B CA 1
ATOM 2196 C C . TYR B 2 86 ? 8.865 -30.877 39.248 1.00 49.23 86 TYR B C 1
ATOM 2197 O O . TYR B 2 86 ? 8.661 -29.724 39.626 1.00 47.34 86 TYR B O 1
ATOM 2206 N N . GLN B 2 87 ? 10.078 -31.420 39.199 1.00 52.00 87 GLN B N 1
ATOM 2207 C CA . GLN B 2 87 ? 11.272 -30.675 39.573 1.00 55.03 87 GLN B CA 1
ATOM 2208 C C . GLN B 2 87 ? 11.644 -29.706 38.459 1.00 56.55 87 GLN B C 1
ATOM 2209 O O . GLN B 2 87 ? 11.578 -30.049 37.282 1.00 57.39 87 GLN B O 1
ATOM 2215 N N . GLY B 2 88 ? 12.026 -28.492 38.841 1.00 58.45 88 GLY B N 1
ATOM 2216 C CA . GLY B 2 88 ? 12.409 -27.488 37.867 1.00 60.92 88 GLY B CA 1
ATOM 2217 C C . GLY B 2 88 ? 11.248 -27.020 37.019 1.00 63.53 88 GLY B C 1
ATOM 2218 O O . GLY B 2 88 ? 10.112 -27.451 37.220 1.00 63.84 88 GLY B O 1
ATOM 2219 N N . LYS B 2 89 ? 11.532 -26.127 36.075 1.00 65.69 89 LYS B N 1
ATOM 2220 C CA . LYS B 2 89 ? 10.511 -25.595 35.180 1.00 67.75 89 LYS B CA 1
ATOM 2221 C C . LYS B 2 89 ? 10.267 -26.596 34.059 1.00 69.61 89 LYS B C 1
ATOM 2222 O O . LYS B 2 89 ? 11.184 -26.946 33.316 1.00 71.05 89 LYS B O 1
ATOM 2224 N N . GLY B 2 90 ? 9.029 -27.062 33.945 1.00 70.30 90 GLY B N 1
ATOM 2225 C CA . GLY B 2 90 ? 8.707 -28.023 32.911 1.00 71.45 90 GLY B CA 1
ATOM 2226 C C . GLY B 2 90 ? 8.114 -29.300 33.465 1.00 72.07 90 GLY B C 1
ATOM 2227 O O . GLY B 2 90 ? 8.465 -29.745 34.558 1.00 71.55 90 GLY B O 1
ATOM 2228 N N . MET B 2 91 ? 7.217 -29.898 32.692 1.00 73.52 91 MET B N 1
ATOM 2229 C CA . MET B 2 91 ? 6.547 -31.128 33.093 1.00 74.82 91 MET B CA 1
ATOM 2230 C C . MET B 2 91 ? 7.367 -32.375 32.745 1.00 74.34 91 MET B C 1
ATOM 2231 O O . MET B 2 91 ? 6.821 -33.473 32.632 1.00 74.71 91 MET B O 1
ATOM 2236 N N . SER B 2 92 ? 8.678 -32.207 32.592 1.00 73.79 92 SER B N 1
ATOM 2237 C CA . SER B 2 92 ? 9.549 -33.325 32.248 1.00 73.74 92 SER B CA 1
ATOM 2238 C C . SER B 2 92 ? 9.847 -34.254 33.428 1.00 73.06 92 SER B C 1
ATOM 2239 O O . SER B 2 92 ? 9.181 -35.273 33.602 1.00 73.06 92 SER B O 1
ATOM 2242 N N . THR B 2 93 ? 10.848 -33.910 34.233 1.00 72.61 93 THR B N 1
ATOM 2243 C CA . THR B 2 93 ? 11.210 -34.735 35.383 1.00 71.24 93 THR B CA 1
ATOM 2244 C C . THR B 2 93 ? 10.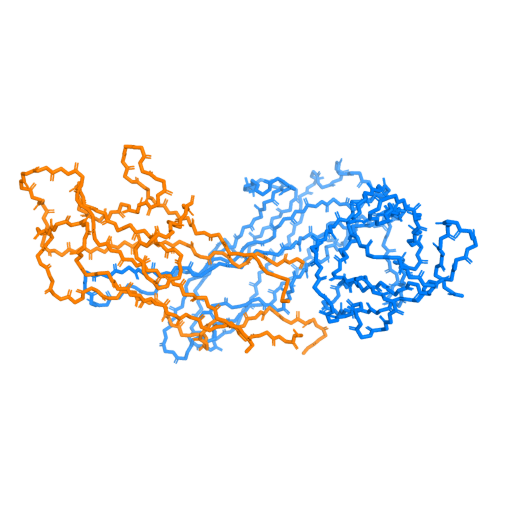235 -34.549 36.543 1.00 70.40 93 THR B C 1
ATOM 2245 O O . THR B 2 93 ? 9.979 -33.425 36.977 1.00 70.64 93 THR B O 1
ATOM 2249 N N . PRO B 2 94 ? 9.684 -35.656 37.068 1.00 69.44 94 PRO B N 1
ATOM 2250 C CA . PRO B 2 94 ? 8.731 -35.611 38.181 1.00 68.02 94 PRO B CA 1
ATOM 2251 C C . PRO B 2 94 ? 9.377 -35.311 39.529 1.00 66.64 94 PRO B C 1
ATOM 2252 O O . PRO B 2 94 ? 10.590 -35.426 39.687 1.00 66.51 94 PRO B O 1
ATOM 2256 N N . LEU B 2 95 ? 8.550 -34.925 40.495 1.00 65.14 95 LEU B N 1
ATOM 2257 C CA . LEU B 2 95 ? 9.013 -34.619 41.844 1.00 63.31 95 LEU B CA 1
ATOM 2258 C C . LEU B 2 95 ? 8.319 -35.535 42.844 1.00 62.40 95 LEU B C 1
ATOM 2259 O O . LEU B 2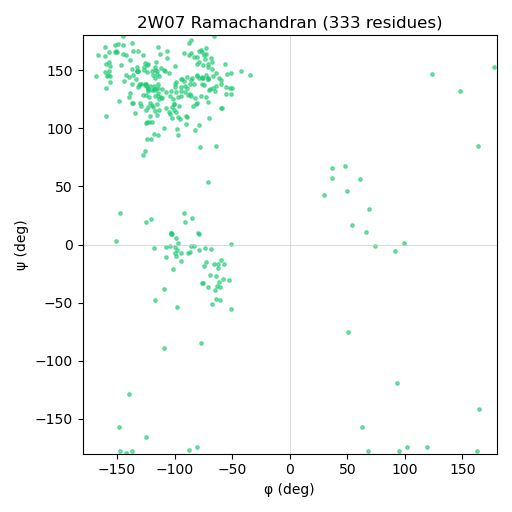 95 ? 7.250 -35.210 43.357 1.00 60.70 95 LEU B O 1
ATOM 2264 N N . THR B 2 96 ? 8.940 -36.681 43.111 1.00 63.14 96 THR B N 1
ATOM 2265 C CA . THR B 2 96 ? 8.403 -37.672 44.042 1.00 63.30 96 THR B CA 1
ATOM 2266 C C . THR B 2 96 ? 8.054 -37.068 45.396 1.00 63.02 96 THR B C 1
ATOM 2267 O O . THR B 2 96 ? 8.832 -36.300 45.963 1.00 62.65 96 THR B O 1
ATOM 2271 N N . LEU B 2 97 ? 6.884 -37.432 45.910 1.00 62.35 97 LEU B N 1
ATOM 2272 C CA . LEU B 2 97 ? 6.414 -36.933 47.194 1.00 63.11 97 LEU B CA 1
ATOM 2273 C C . LEU B 2 97 ? 7.012 -37.710 48.362 1.00 63.64 97 LEU B C 1
ATOM 2274 O O . LEU B 2 97 ? 7.018 -38.939 48.360 1.00 64.75 97 LEU B O 1
ATOM 2279 N N . ARG B 2 115 ? 21.964 -16.702 47.190 1.00 63.18 115 ARG B N 1
ATOM 2280 C CA . ARG B 2 115 ? 22.682 -17.951 47.403 1.00 63.36 115 ARG B CA 1
ATOM 2281 C C . ARG B 2 115 ? 22.266 -19.000 46.369 1.00 63.40 115 ARG B C 1
ATOM 2282 O O . ARG B 2 115 ? 23.014 -19.287 45.429 1.00 64.11 115 ARG B O 1
ATOM 2284 N N . SER B 2 116 ? 21.076 -19.570 46.540 1.00 61.91 116 SER B N 1
ATOM 2285 C CA . SER B 2 116 ? 20.573 -20.580 45.612 1.00 60.02 116 SER B CA 1
ATOM 2286 C C . SER B 2 116 ? 19.051 -20.565 45.550 1.00 59.02 116 SER B C 1
ATOM 2287 O O . SER B 2 116 ? 18.391 -19.963 46.395 1.00 58.32 116 SER B O 1
ATOM 2290 N N . THR B 2 117 ? 18.500 -21.238 44.547 1.00 58.13 117 THR B N 1
ATOM 2291 C CA . THR B 2 117 ? 17.056 -21.291 44.372 1.00 56.15 117 THR B CA 1
ATOM 2292 C C . THR B 2 117 ? 16.548 -22.708 44.136 1.00 54.23 117 THR B C 1
ATOM 2293 O O . THR B 2 117 ? 17.320 -23.625 43.865 1.00 54.82 117 THR B O 1
ATOM 2297 N N . PHE B 2 118 ? 15.237 -22.873 44.251 1.00 51.54 118 PHE B N 1
ATOM 2298 C CA . PHE B 2 118 ? 14.591 -24.156 44.029 1.00 49.56 118 PHE B CA 1
ATOM 2299 C C . PHE B 2 118 ? 13.335 -23.881 43.212 1.00 48.68 118 PHE B C 1
ATOM 2300 O O . PHE B 2 118 ? 12.466 -23.106 43.623 1.00 47.39 118 PHE B O 1
ATOM 2308 N N . THR B 2 119 ? 13.257 -24.513 42.049 1.00 46.56 119 THR B N 1
ATOM 2309 C CA . THR B 2 119 ? 12.127 -24.340 41.151 1.00 46.84 119 THR B CA 1
ATOM 2310 C C . THR B 2 119 ? 11.352 -25.644 41.027 1.00 45.43 119 THR B C 1
ATOM 2311 O O . THR B 2 119 ? 11.943 -26.712 40.883 1.00 45.90 119 THR B O 1
ATOM 2315 N N . PHE B 2 120 ? 10.030 -25.558 41.103 1.00 44.34 120 PHE B N 1
ATOM 2316 C CA . PHE B 2 120 ? 9.193 -26.741 40.956 1.00 42.70 120 PHE B CA 1
ATOM 2317 C C . PHE B 2 120 ? 7.940 -26.375 40.185 1.00 42.22 120 PHE B C 1
ATOM 2318 O O . PHE B 2 120 ? 7.432 -25.259 40.294 1.00 42.28 120 PHE B O 1
ATOM 2326 N N . THR B 2 121 ? 7.462 -27.316 39.381 1.00 41.79 121 THR B N 1
ATOM 2327 C CA . THR B 2 121 ? 6.277 -27.089 38.576 1.00 41.46 121 THR B CA 1
ATOM 2328 C C . THR B 2 121 ? 5.087 -27.914 39.055 1.00 40.65 121 THR B C 1
ATOM 2329 O O . THR B 2 121 ? 5.207 -29.112 39.326 1.00 37.74 121 THR B O 1
ATOM 2333 N N . SER B 2 122 ? 3.942 -27.250 39.163 1.00 40.06 122 SER B N 1
ATOM 2334 C CA . SER B 2 122 ? 2.716 -27.893 39.603 1.00 42.08 122 SER B CA 1
ATOM 2335 C C . SER B 2 122 ? 1.690 -27.812 38.486 1.00 43.17 122 SER B C 1
ATOM 2336 O O . SER B 2 122 ? 1.485 -26.753 37.895 1.00 43.65 122 SER B O 1
ATOM 2339 N N . VAL B 2 123 ? 1.047 -28.934 38.193 1.00 43.35 123 VAL B N 1
ATOM 2340 C CA . VAL B 2 123 ? 0.043 -28.969 37.142 1.00 43.31 123 VAL B CA 1
ATOM 2341 C C . VAL B 2 123 ? -1.167 -29.804 37.556 1.00 42.18 123 VAL B C 1
ATOM 2342 O O . VAL B 2 123 ? -1.025 -30.934 38.026 1.00 41.02 123 VAL B O 1
ATOM 2346 N N . PRO B 2 124 ? -2.379 -29.248 37.389 1.00 40.92 124 PRO B N 1
ATOM 2347 C CA . PRO B 2 124 ? -3.612 -29.950 37.749 1.00 40.54 124 PRO B CA 1
ATOM 2348 C C . PRO B 2 124 ? -3.711 -31.317 37.084 1.00 39.28 124 PRO B C 1
ATOM 2349 O O . PRO B 2 124 ? -3.239 -31.512 35.964 1.00 38.03 124 PRO B O 1
ATOM 2353 N N . PHE B 2 125 ? -4.321 -32.263 37.792 1.00 39.21 125 PHE B N 1
ATOM 2354 C CA . PHE B 2 125 ? -4.453 -33.625 37.300 1.00 40.65 125 PHE B CA 1
ATOM 2355 C C . PHE B 2 125 ? -5.731 -34.317 37.784 1.00 41.71 125 PHE B C 1
ATOM 2356 O O . PHE B 2 125 ? -5.977 -34.411 38.986 1.00 40.37 125 PHE B O 1
ATOM 2364 N N . ARG B 2 126 ? -6.550 -34.795 36.853 1.00 41.09 126 ARG B N 1
ATOM 2365 C CA . ARG B 2 126 ? -7.758 -35.508 37.248 1.00 42.41 126 ARG B CA 1
ATOM 2366 C C . ARG B 2 126 ? -7.640 -36.952 36.788 1.00 39.63 126 ARG B C 1
ATOM 2367 O O . ARG B 2 126 ? -7.465 -37.231 35.605 1.00 40.23 126 ARG B O 1
ATOM 2375 N N . ASN B 2 127 ? -7.707 -37.862 37.755 1.00 39.08 127 ASN B N 1
ATOM 2376 C CA . ASN B 2 127 ? -7.562 -39.290 37.510 1.00 39.05 127 ASN B CA 1
ATOM 2377 C C . ASN B 2 127 ? -8.873 -40.004 37.233 1.00 40.27 127 ASN B C 1
ATOM 2378 O O . ASN B 2 127 ? -8.958 -41.225 37.372 1.00 40.73 127 ASN B O 1
ATOM 2383 N N . GLY B 2 128 ? -9.896 -39.249 36.851 1.00 40.56 128 GLY B N 1
ATOM 2384 C CA . GLY B 2 128 ? -11.173 -39.862 36.555 1.00 41.86 128 GLY B CA 1
ATOM 2385 C C . GLY B 2 128 ? -12.039 -39.027 35.631 1.00 45.11 128 GLY B C 1
ATOM 2386 O O . GLY B 2 128 ? -11.957 -37.795 35.619 1.00 44.60 128 GLY B O 1
ATOM 2387 N N . SER B 2 129 ? -12.856 -39.703 34.829 1.00 44.96 129 SER B N 1
ATOM 2388 C CA . SER B 2 129 ? -13.766 -39.013 33.932 1.00 49.50 129 SER B CA 1
ATOM 2389 C C . SER B 2 129 ? -15.026 -38.771 34.756 1.00 50.09 129 SER B C 1
ATOM 2390 O O . SER B 2 129 ? -15.127 -39.241 35.890 1.00 50.82 129 SER B O 1
ATOM 2393 N N . GLY B 2 130 ? -15.980 -38.035 34.206 1.00 51.50 130 GLY B N 1
ATOM 2394 C CA . GLY B 2 130 ? -17.199 -37.785 34.951 1.00 53.99 130 GLY B CA 1
ATOM 2395 C C . GLY B 2 130 ? -17.202 -36.478 35.718 1.00 54.67 130 GLY B C 1
ATOM 2396 O O . GLY B 2 130 ? -16.243 -35.710 35.661 1.00 54.62 130 GLY B O 1
ATOM 2397 N N . ILE B 2 131 ? -18.289 -36.239 36.446 1.00 55.54 131 ILE B N 1
ATOM 2398 C CA . ILE B 2 131 ? -18.466 -35.019 37.220 1.00 57.28 131 ILE B CA 1
ATOM 2399 C C . ILE B 2 131 ? -17.576 -34.918 38.454 1.00 59.01 131 ILE B C 1
ATOM 2400 O O . ILE B 2 131 ? -17.306 -35.910 39.134 1.00 58.78 131 ILE B O 1
ATOM 2402 N N . LEU B 2 132 ? -17.129 -33.699 38.734 1.00 61.12 132 LEU B N 1
ATOM 2403 C CA . LEU B 2 132 ? -16.286 -33.427 39.890 1.00 63.85 132 LEU B CA 1
ATOM 2404 C C . LEU B 2 132 ? -17.060 -32.542 40.858 1.00 65.35 132 LEU B C 1
ATOM 2405 O O . LEU B 2 132 ? -17.550 -31.477 40.480 1.00 66.34 132 LEU B O 1
ATOM 2410 N N . ASN B 2 133 ? -17.171 -32.992 42.103 1.00 67.32 133 ASN B N 1
ATOM 2411 C CA . ASN B 2 133 ? -17.883 -32.243 43.127 1.00 68.52 133 ASN B CA 1
ATOM 2412 C C . ASN B 2 133 ? -17.044 -31.086 43.660 1.00 68.99 133 ASN B C 1
ATOM 2413 O O . ASN B 2 133 ? -16.384 -31.206 44.690 1.00 68.91 133 ASN B O 1
ATOM 2418 N N . GLY B 2 134 ? -17.070 -29.962 42.949 1.00 69.25 134 GLY B N 1
ATOM 2419 C CA . GLY B 2 134 ? -16.310 -28.807 43.387 1.00 69.02 134 GLY B CA 1
ATOM 2420 C C . GLY B 2 134 ? -15.785 -27.946 42.257 1.00 68.98 134 GLY B C 1
ATOM 2421 O O . GLY B 2 134 ? -15.206 -28.453 41.296 1.00 69.43 134 GLY B O 1
ATOM 2422 N N . GLY B 2 135 ? -15.995 -26.638 42.378 1.00 68.62 135 GLY B N 1
ATOM 2423 C CA . GLY B 2 135 ? -15.529 -25.707 41.367 1.00 68.46 135 GLY B CA 1
ATOM 2424 C C . GLY B 2 135 ? -14.259 -25.039 41.853 1.00 68.15 135 GLY B C 1
ATOM 2425 O O . GLY B 2 135 ? -13.472 -24.512 41.065 1.00 68.65 135 GLY B O 1
ATOM 2426 N N . ASP B 2 136 ? -14.073 -25.063 43.170 1.00 67.02 136 ASP B N 1
ATOM 2427 C CA . ASP B 2 136 ? -12.900 -24.485 43.815 1.00 64.91 136 ASP B CA 1
ATOM 2428 C C . ASP B 2 136 ? -12.119 -25.615 44.462 1.00 62.81 136 ASP B C 1
ATOM 2429 O O . ASP B 2 136 ? -12.703 -26.616 44.882 1.00 62.84 136 ASP B O 1
ATOM 2434 N N . PHE B 2 137 ? -10.802 -25.456 44.546 1.00 59.79 137 PHE B N 1
ATOM 2435 C CA . PHE B 2 137 ? -9.962 -26.479 45.154 1.00 56.16 137 PHE B CA 1
ATOM 2436 C C . PHE B 2 137 ? -8.772 -25.853 45.859 1.00 55.04 137 PHE B C 1
ATOM 2437 O O . PHE B 2 137 ? -8.330 -24.762 45.510 1.00 53.01 137 PHE B O 1
ATOM 2445 N N . ARG B 2 138 ? -8.260 -26.564 46.852 1.00 54.86 138 ARG B N 1
ATOM 2446 C CA . ARG B 2 138 ? -7.103 -26.123 47.608 1.00 54.36 138 ARG B CA 1
ATOM 2447 C C . ARG B 2 138 ? -6.452 -27.338 48.249 1.00 52.88 138 ARG B C 1
ATOM 2448 O O . ARG B 2 138 ? -7.130 -28.295 48.624 1.00 52.97 138 ARG B O 1
ATOM 2456 N N . THR B 2 139 ? -5.131 -27.303 48.353 1.00 50.66 139 THR B N 1
ATOM 2457 C CA . THR B 2 139 ? -4.392 -28.405 48.942 1.00 48.37 139 THR B CA 1
ATOM 2458 C C . THR B 2 139 ? -3.128 -27.865 49.587 1.00 46.82 139 THR B C 1
ATOM 2459 O O . THR B 2 139 ? -2.743 -26.716 49.349 1.00 44.48 139 THR B O 1
ATOM 2463 N N . THR B 2 140 ? -2.492 -28.687 50.413 1.00 45.55 140 THR B N 1
ATOM 2464 C CA . THR B 2 140 ? -1.276 -28.273 51.102 1.00 44.33 140 THR B CA 1
ATOM 2465 C C . THR B 2 140 ? -0.214 -29.367 51.095 1.00 44.00 140 THR B C 1
ATOM 2466 O O . THR B 2 140 ? -0.511 -30.551 51.288 1.00 44.63 140 THR B O 1
ATOM 2470 N N . ALA B 2 141 ? 1.025 -28.954 50.867 1.00 40.54 141 ALA B N 1
ATOM 2471 C CA . ALA B 2 141 ? 2.157 -29.866 50.845 1.00 39.75 141 ALA B CA 1
ATOM 2472 C C . ALA B 2 141 ? 3.214 -29.331 51.808 1.00 38.57 141 ALA B C 1
ATOM 2473 O O . ALA B 2 141 ? 3.317 -28.122 52.018 1.00 35.80 141 ALA B O 1
ATOM 2475 N N . SER B 2 142 ? 3.989 -30.231 52.400 1.00 37.53 142 SER B N 1
ATOM 2476 C CA . SER B 2 142 ? 5.037 -29.814 53.317 1.00 36.41 142 SER B CA 1
ATOM 2477 C C . SER B 2 142 ? 6.358 -29.835 52.567 1.00 34.42 142 SER B C 1
ATOM 2478 O O . SER B 2 142 ? 6.637 -30.759 51.814 1.00 32.76 142 SER B O 1
ATOM 2481 N N . MET B 2 143 ? 7.156 -28.796 52.756 1.00 31.21 143 MET B N 1
ATOM 2482 C CA . MET B 2 143 ? 8.454 -28.722 52.116 1.00 30.58 143 MET B CA 1
ATOM 2483 C C . MET B 2 143 ? 9.478 -28.634 53.240 1.00 31.41 143 MET B C 1
ATOM 2484 O O . MET B 2 143 ? 9.612 -27.593 53.889 1.00 30.25 143 MET B O 1
ATOM 2489 N N . SER B 2 144 ? 10.183 -29.740 53.472 1.00 31.54 144 SER B N 1
ATOM 2490 C CA . SER B 2 144 ? 11.178 -29.815 54.535 1.00 31.77 144 SER B CA 1
ATOM 2491 C C . SER B 2 144 ? 12.604 -29.515 54.117 1.00 30.13 144 SER B C 1
ATOM 2492 O O . SER B 2 144 ? 13.131 -30.101 53.167 1.00 27.93 144 SER B O 1
ATOM 2495 N N . MET B 2 145 ? 13.223 -28.594 54.842 1.00 28.86 145 MET B N 1
ATOM 2496 C CA . MET B 2 145 ? 14.612 -28.238 54.606 1.00 28.78 145 MET B CA 1
ATOM 2497 C C . MET B 2 145 ? 15.345 -29.082 55.646 1.00 28.48 145 MET B C 1
ATOM 2498 O O . MET B 2 145 ? 15.244 -28.837 56.849 1.00 26.08 145 MET B O 1
ATOM 2503 N N . ILE B 2 146 ? 16.059 -30.091 55.171 1.00 28.40 146 ILE B N 1
ATOM 2504 C CA . ILE B 2 146 ? 16.781 -31.002 56.045 1.00 28.92 146 ILE B CA 1
ATOM 2505 C C . ILE B 2 146 ? 18.262 -30.657 56.044 1.00 29.75 146 ILE B C 1
ATOM 2506 O O . ILE B 2 146 ? 18.968 -30.884 55.064 1.00 28.38 146 ILE B O 1
ATOM 2511 N N . TYR B 2 147 ? 18.726 -30.116 57.164 1.00 30.74 147 TYR B N 1
ATOM 2512 C CA . TYR B 2 147 ? 20.114 -29.695 57.284 1.00 29.83 147 TYR B CA 1
ATOM 2513 C C . TYR B 2 147 ? 21.126 -30.758 57.679 1.00 29.85 147 TYR B C 1
ATOM 2514 O O . TYR B 2 147 ? 20.852 -31.636 58.495 1.00 28.56 147 TYR B O 1
ATOM 2523 N N . ASN B 2 148 ? 22.310 -30.651 57.088 1.00 27.81 148 ASN B N 1
ATOM 2524 C CA . ASN B 2 148 ? 23.401 -31.549 57.397 1.00 28.01 148 ASN B CA 1
ATOM 2525 C C . ASN B 2 148 ? 24.014 -31.002 58.671 1.00 27.49 148 ASN B C 1
ATOM 2526 O O . ASN B 2 148 ? 23.625 -29.876 59.033 1.00 29.28 148 ASN B O 1
#

Foldseek 3Di:
DKDWPAQEAEAQQVDFKDKTKIWAQAQPAKKKKAKFKFFPVRHTDPDDQKHKPPRIDIHGHGGMDIIMIGGDPCVVVDDQQAKGKMKMKIKIDTDDDPDPPDDDDIDMHIHIYIYHHNSRDDDPPDDQVLAWKWFDDVQFTKIFAQARYKWKWQAKDQDQCRQVPNDADIDIHHHGGIGTGGDDDHQWMKTWTQDNGRDIDIFIWHDDPRMIGTD/DVDFDAWDKQPVDDDDFDLPQDFLDDDQPDDSFTKDKMDTGGDPHAKDKAKAADAADDDDFAWHDKPKPQKTKGKAWARDPPHGHGNCDMGMMIITIGGRDDDDIDDRDIDGDMDIDIGGD

Secondary structure (P-SEA, 3-state):
cccccccbbbbccccccbbbbbbcccccbbbbbbbbcccccccccccccccccccbbbbcccccbbbbbbcccccccccccbbbbbbbbbbbbccccccccbbbbbbbbbbbbbbccccccccccccccccbbbbbccccccccccccbbbbbccccccccccccccccbbbbcccccbbbbbccccbbbbbbbccccbbbbbbbbbcccccccc/ccccccccccccbbbbbcccccccccccccccbbbbbbbbbbcccbbbbbbbccccccccccbbbcccccbbbbbbcccccccccccccbbbbbbbbbbccccccccccccbbbbbbbccc

GO terms:
  GO:0042597 periplasmic space (C, EXP)
  GO:0005515 protein binding (F, IPI)

Sequence (336 aa):
AVSLDRTRAVFDGSEKSMTLDISNDNKQLPYLAQAWIENENQEKIITGPVIATPPVQRLEPGAKSMVRLSTTPDISKLPQDRESLFYFNLREIPPRSEKANVLQIALQTKIKLFYRPAAIKTRPNEVWQDQLILNKVSGGYRIENPTPYYVTVIGLGGSEKQAEEGEFETVMLSPRSEQTVKSANYNTPYLSYINDYGGRPVLSFICNGSRCSVKNVYIPPCTINNGQNIVVDFGNINPEHVDNSRGEVTKTISISCPYGSLWIKVTGNTMGGGQNNVLATNITHFGIALYQGKGMSTPLTLRSTFTFTSVPFRNGSGILNGGDFRTTASMSMIYN

Nearest PDB structures (foldseek):
  5k93-assembly2_B  TM=9.967E-01  e=1.721E-38  Escherichia coli
  3dpa-assembly1_A  TM=9.653E-01  e=2.363E-38  Escherichia coli
  1qpx-assembly1_A  TM=9.692E-01  e=7.965E-38  Escherichia coli
  1qpp-assembly1_B  TM=9.663E-01  e=7.965E-38  Escherichia coli
  7lhi-assembly1_D  TM=9.477E-01  e=1.400E-33  Escherichia coli

B-factor: mean 40.66, std 13.77, range [13.9, 79.9]

Solvent-accessible surface area: 15627 Å² total

Radius of gyration: 22.71 Å; Cα contacts (8 Å, |Δi|>4): 883; chains: 2; bounding box: 71×37×53 Å

CATH classification: 2.60.40.10 (+1 more: 2.60.40.10)